Protein AF-A0A7S0U4L8-F1 (afdb_monomer)

Secondary structure (DSSP, 8-state):
-GGGT-SEEEE-SS--TTSEEEEE-STT-EEEEE------TTS-PEEEEEEPPSSSSPPEEEEEEPPS--HHHHHHHHHHHHHHHHHTHHHHHHHHHHHTTT-SEE-HHHHHHHHHHHHT----TTTSHHHH--GGGPPPTTT-EEHHHHHHH--------------------------

Sequence (179 aa):
LHKLGCKYMVRSHQCVETGAETLDCGQGMACYTVFSASNYQGGSNEAALLVFQPGDGPPQILRQRVSNPGPELAQRNRAALVNLVAANKKRLRRGFAAAAGGGAHIPLNVWGDVMRQELGMDLDFCKIRGELLTPVSFPSVEAGVDYNAFLDSHKVEVAVGKGKEQVVCGQGRGDSLQA

Structure (mmCIF, N/CA/C/O backbone):
data_AF-A0A7S0U4L8-F1
#
_entry.id   AF-A0A7S0U4L8-F1
#
loop_
_atom_site.group_PDB
_atom_site.id
_atom_site.type_symbol
_atom_site.label_atom_id
_atom_site.label_alt_id
_atom_site.label_comp_id
_atom_site.label_asym_id
_atom_site.label_entity_id
_atom_site.label_seq_id
_atom_site.pdbx_PDB_ins_code
_atom_site.Cartn_x
_atom_site.Cartn_y
_atom_site.Cartn_z
_atom_site.occupancy
_atom_site.B_iso_or_equiv
_atom_site.auth_seq_id
_atom_site.auth_comp_id
_atom_site.auth_asym_id
_atom_site.auth_atom_id
_atom_site.pdbx_PDB_model_num
ATOM 1 N N . LEU A 1 1 ? -21.120 -19.078 28.367 1.00 72.06 1 LEU A N 1
ATOM 2 C CA . LEU A 1 1 ? -21.354 -17.908 29.239 1.00 72.06 1 LEU A CA 1
ATOM 3 C C . LEU A 1 1 ? -22.012 -18.315 30.555 1.00 72.06 1 LEU A C 1
ATOM 5 O O . LEU A 1 1 ? -21.322 -18.282 31.561 1.00 72.06 1 LEU A O 1
ATOM 9 N N . HIS A 1 2 ? -23.229 -18.869 30.544 1.00 77.19 2 HIS A N 1
ATOM 10 C CA . HIS A 1 2 ? -23.915 -19.360 31.754 1.00 77.19 2 HIS A CA 1
ATOM 11 C C . HIS A 1 2 ? -23.081 -20.322 32.628 1.00 77.19 2 HIS A C 1
ATOM 13 O O . HIS A 1 2 ? -22.941 -20.113 33.826 1.00 77.19 2 HIS A O 1
ATOM 19 N N . LYS A 1 3 ? -22.441 -21.338 32.027 1.00 82.88 3 LYS A N 1
ATOM 20 C CA . LYS A 1 3 ? -21.556 -22.282 32.749 1.00 82.88 3 LYS A CA 1
ATOM 21 C C . LYS A 1 3 ? -20.336 -21.624 33.412 1.00 82.88 3 LYS A C 1
ATOM 23 O O . LYS A 1 3 ? -19.748 -22.219 34.301 1.00 82.88 3 LYS A O 1
ATOM 28 N N . LEU A 1 4 ? -19.940 -20.442 32.941 1.00 83.75 4 LEU A N 1
ATOM 29 C CA . LEU A 1 4 ? -18.793 -19.688 33.450 1.00 83.75 4 LEU A CA 1
ATOM 30 C C . LEU A 1 4 ? -19.217 -18.609 34.459 1.00 83.75 4 LEU A C 1
ATOM 32 O O . LEU A 1 4 ? -18.362 -17.897 34.966 1.00 83.75 4 LEU A O 1
ATOM 36 N N . GLY A 1 5 ? -20.522 -18.449 34.720 1.00 85.31 5 GLY A N 1
ATOM 37 C CA . GLY A 1 5 ? -21.040 -17.365 35.559 1.00 85.31 5 GLY A CA 1
ATOM 38 C C . GLY A 1 5 ? -20.834 -15.967 34.963 1.00 85.31 5 GLY A C 1
ATOM 39 O O . GLY A 1 5 ? -20.926 -14.979 35.681 1.00 85.31 5 GLY A O 1
ATOM 40 N N . CYS A 1 6 ? -20.543 -15.860 33.662 1.00 86.25 6 CYS A N 1
ATOM 41 C CA . CYS A 1 6 ? -20.270 -14.584 33.000 1.00 86.25 6 CYS A CA 1
ATOM 42 C C . CYS A 1 6 ? -21.475 -14.128 32.171 1.00 86.25 6 CYS A C 1
ATOM 44 O O . CYS A 1 6 ? -21.986 -14.893 31.350 1.00 86.25 6 CYS A O 1
ATOM 46 N N . LYS A 1 7 ? -21.863 -12.856 32.325 1.00 88.31 7 LYS A N 1
ATOM 47 C CA . LYS A 1 7 ? -22.919 -12.210 31.528 1.00 88.31 7 LYS A CA 1
ATOM 48 C C . LYS A 1 7 ? -22.427 -11.746 30.154 1.00 88.31 7 LYS A C 1
ATOM 50 O O . LYS A 1 7 ? -23.164 -11.813 29.175 1.00 88.31 7 LYS A O 1
ATOM 55 N N . TYR A 1 8 ? -21.165 -11.330 30.066 1.00 91.94 8 TYR A N 1
ATOM 56 C CA . TYR A 1 8 ? -20.586 -10.782 28.843 1.00 91.94 8 TYR A CA 1
ATOM 57 C C . TYR A 1 8 ? -19.323 -11.535 28.425 1.00 91.94 8 TYR A C 1
ATOM 59 O O . TYR A 1 8 ? -18.492 -11.878 29.263 1.00 91.94 8 TYR A O 1
ATOM 67 N N . MET A 1 9 ? -19.178 -11.783 27.123 1.00 91.31 9 MET A N 1
ATOM 68 C CA . MET A 1 9 ? -17.934 -12.242 26.499 1.00 91.31 9 MET A CA 1
ATOM 69 C C . MET A 1 9 ? -17.366 -11.105 25.659 1.00 91.31 9 MET A C 1
ATOM 71 O O . MET A 1 9 ? -18.118 -10.482 24.919 1.00 91.31 9 MET A O 1
ATOM 75 N N . VAL A 1 10 ? -16.061 -10.850 25.734 1.00 89.94 10 VAL A N 1
ATOM 76 C CA . VAL A 1 10 ? -15.394 -9.860 24.875 1.00 89.94 10 VAL A CA 1
ATOM 77 C C . VAL A 1 10 ? -14.335 -10.566 24.034 1.00 89.94 10 VAL A C 1
ATOM 79 O O . VAL A 1 10 ? -13.526 -11.322 24.571 1.00 89.94 10 VAL A O 1
ATOM 82 N N . ARG A 1 11 ? -14.340 -10.333 22.717 1.00 88.88 11 ARG A N 1
ATOM 83 C CA . ARG A 1 11 ? -13.356 -10.879 21.765 1.00 88.88 11 ARG A CA 1
ATOM 84 C C . ARG A 1 11 ? -12.754 -9.775 20.889 1.00 88.88 11 ARG A C 1
ATOM 86 O O . ARG A 1 11 ? -13.446 -8.815 20.570 1.00 88.88 11 ARG A O 1
ATOM 93 N N . SER A 1 12 ? -11.486 -9.940 20.491 1.00 72.31 12 SER A N 1
ATOM 94 C CA . SER A 1 12 ? -10.676 -8.893 19.823 1.00 72.31 12 SER A CA 1
ATOM 95 C C . SER A 1 12 ? -10.098 -9.283 18.442 1.00 72.31 12 SER A C 1
ATOM 97 O O . SER A 1 12 ? -9.421 -8.502 17.786 1.00 72.31 12 SER A O 1
ATOM 99 N N . HIS A 1 13 ? -10.351 -10.505 17.957 1.00 63.31 13 HIS A N 1
ATOM 100 C CA . HIS A 1 13 ? -9.672 -11.073 16.773 1.00 63.31 13 HIS A CA 1
ATOM 101 C C . HIS A 1 13 ? -10.531 -11.123 15.492 1.00 63.31 13 HIS A C 1
ATOM 103 O O . HIS A 1 13 ? -10.260 -11.922 14.598 1.00 63.31 13 HIS A O 1
ATOM 109 N N . GLN A 1 14 ? -11.580 -10.305 15.386 1.00 62.94 14 GLN A N 1
ATOM 110 C CA . GLN A 1 14 ? -12.413 -10.221 14.179 1.00 62.94 14 GLN A CA 1
ATOM 111 C C . GLN A 1 14 ? -12.498 -8.771 13.702 1.00 62.94 14 GLN A C 1
ATOM 113 O O . GLN A 1 14 ? -12.731 -7.879 14.515 1.00 62.94 14 GLN A O 1
ATOM 118 N N . CYS A 1 15 ? -12.300 -8.544 12.400 1.00 67.69 15 CYS A N 1
ATOM 119 C CA . CYS A 1 15 ? -12.430 -7.220 11.795 1.00 67.69 15 CYS A CA 1
ATOM 120 C C . CYS A 1 15 ? -13.890 -6.755 11.848 1.00 67.69 15 CYS A C 1
ATOM 122 O O . CYS A 1 15 ? -14.763 -7.417 11.290 1.00 67.69 15 CYS A O 1
ATOM 124 N N . VAL A 1 16 ? -14.135 -5.610 12.490 1.00 72.69 16 VAL A N 1
ATOM 125 C CA . VAL A 1 16 ? -15.444 -4.942 12.542 1.00 72.69 16 VAL A CA 1
ATOM 126 C C . VAL A 1 16 ? -15.251 -3.489 12.122 1.00 72.69 16 VAL A C 1
ATOM 128 O O . VAL A 1 16 ? -14.550 -2.742 12.801 1.00 72.69 16 VAL A O 1
ATOM 131 N N . GLU A 1 17 ? -15.869 -3.082 11.012 1.00 69.75 17 GLU A N 1
ATOM 132 C CA . GLU A 1 17 ? -15.697 -1.735 10.435 1.00 69.75 17 GLU A CA 1
ATOM 133 C C . GLU A 1 17 ? -16.135 -0.620 11.403 1.00 69.75 17 GLU A C 1
ATOM 135 O O . GLU A 1 17 ? -15.476 0.412 11.526 1.00 69.75 17 GLU A O 1
ATOM 140 N N . THR A 1 18 ? -17.208 -0.859 12.162 1.00 76.88 18 THR A N 1
ATOM 141 C CA . THR A 1 18 ? -17.793 0.083 13.137 1.00 76.88 18 THR A CA 1
ATOM 142 C C . THR A 1 18 ? -17.148 0.009 14.528 1.00 76.88 18 THR A C 1
ATOM 144 O O . THR A 1 18 ? -17.709 0.498 15.513 1.00 76.88 18 THR A O 1
ATOM 147 N N . GLY A 1 19 ? -15.999 -0.663 14.649 1.00 79.31 19 GLY A N 1
ATOM 148 C CA . GLY A 1 19 ? -15.219 -0.788 15.882 1.00 79.31 19 GLY A CA 1
ATOM 149 C C . GLY A 1 19 ? -15.789 -1.730 16.937 1.00 79.31 19 GLY A C 1
ATOM 150 O O . GLY A 1 19 ? -15.022 -2.319 17.696 1.00 79.31 19 GLY A O 1
ATOM 151 N N . ALA A 1 20 ? -17.108 -1.923 16.991 1.00 88.12 20 ALA A N 1
ATOM 152 C CA . ALA A 1 20 ? -17.722 -2.915 17.862 1.00 88.12 20 ALA A CA 1
ATOM 153 C C . ALA A 1 20 ? -19.035 -3.477 17.315 1.00 88.12 20 ALA A C 1
ATOM 155 O O . ALA A 1 20 ? -19.901 -2.741 16.836 1.00 88.12 20 ALA A O 1
ATOM 156 N N . GLU A 1 21 ? -19.206 -4.783 17.498 1.00 89.44 21 GLU A N 1
ATOM 157 C CA . GLU A 1 21 ? -20.420 -5.537 17.196 1.00 89.44 21 GLU A CA 1
ATOM 158 C C . GLU A 1 21 ? -20.915 -6.231 18.468 1.00 89.44 21 GLU A C 1
ATOM 160 O O . GLU A 1 21 ? -20.119 -6.672 19.300 1.00 89.44 21 GLU A O 1
ATOM 165 N N . THR A 1 22 ? -22.234 -6.329 18.622 1.00 92.06 22 THR A N 1
ATOM 166 C CA . THR A 1 22 ? -22.868 -7.042 19.736 1.00 92.06 22 THR A CA 1
ATOM 167 C C . THR A 1 22 ? -23.688 -8.205 19.202 1.00 92.06 22 THR A C 1
ATOM 169 O O . THR A 1 22 ? -24.542 -8.016 18.341 1.00 92.06 22 THR A O 1
ATOM 172 N N . LEU A 1 23 ? -23.454 -9.393 19.750 1.00 90.00 23 LEU A N 1
ATOM 173 C CA . LEU A 1 23 ? -24.244 -10.593 19.511 1.00 90.00 23 LEU A CA 1
ATOM 174 C C . LEU A 1 23 ? -25.045 -10.921 20.776 1.00 90.00 23 LEU A C 1
ATOM 176 O O . LEU A 1 23 ? -24.456 -11.163 21.834 1.00 90.00 23 LEU A O 1
ATOM 180 N N . ASP A 1 24 ? -26.371 -10.969 20.664 1.00 91.06 24 ASP A N 1
ATOM 181 C CA . ASP A 1 24 ? -27.241 -11.467 21.732 1.00 91.06 24 ASP A CA 1
ATOM 182 C C . ASP A 1 24 ? -27.096 -12.993 21.848 1.00 91.06 24 ASP A C 1
ATOM 184 O O . ASP A 1 24 ? -27.272 -13.730 20.877 1.00 91.06 24 ASP A O 1
ATOM 188 N N . CYS A 1 25 ? -26.725 -13.471 23.035 1.00 88.50 25 CYS A N 1
ATOM 189 C CA . CYS A 1 25 ? -26.576 -14.896 23.335 1.00 88.50 25 CYS A CA 1
ATOM 190 C C . CYS A 1 25 ? -27.781 -15.465 24.107 1.00 88.50 25 CYS A C 1
ATOM 192 O O . CYS A 1 25 ? -27.724 -16.612 24.559 1.00 88.50 25 CYS A O 1
ATOM 194 N N . GLY A 1 26 ? -28.852 -14.683 24.270 1.00 87.19 26 GLY A N 1
ATOM 195 C CA . GLY A 1 26 ? -30.039 -15.024 25.043 1.00 87.19 26 GLY A CA 1
ATOM 196 C C . GLY A 1 26 ? -29.818 -14.935 26.555 1.00 87.19 26 GLY A C 1
ATOM 197 O O . GLY A 1 26 ? -28.696 -14.825 27.046 1.00 87.19 26 GLY A O 1
ATOM 198 N N . GLN A 1 27 ? -30.915 -14.989 27.321 1.00 86.75 27 GLN A N 1
ATOM 199 C CA . GLN A 1 27 ? -30.900 -14.978 28.797 1.00 86.75 27 GLN A CA 1
ATOM 200 C C . GLN A 1 27 ? -30.127 -13.786 29.401 1.00 86.75 27 GLN A C 1
ATOM 202 O O . GLN A 1 27 ? -29.481 -13.904 30.440 1.00 86.75 27 GLN A O 1
ATOM 207 N N . GLY A 1 28 ? -30.164 -12.631 28.729 1.00 85.06 28 GLY A N 1
ATOM 208 C CA . GLY A 1 28 ? -29.445 -11.430 29.160 1.00 85.06 28 GLY A CA 1
ATOM 209 C C . GLY A 1 28 ? -27.922 -11.518 29.017 1.00 85.06 28 GLY A C 1
ATOM 210 O O . GLY A 1 28 ? -27.225 -10.687 29.598 1.00 85.06 28 GLY A O 1
ATOM 211 N N . MET A 1 29 ? -27.404 -12.505 28.279 1.00 90.81 29 MET A N 1
ATOM 212 C CA . MET A 1 29 ? -25.985 -12.645 27.969 1.00 90.81 29 MET A CA 1
ATOM 213 C C . MET A 1 29 ? -25.662 -12.034 26.605 1.00 90.81 29 MET A C 1
ATOM 215 O O . MET A 1 29 ? -26.436 -12.177 25.662 1.00 90.81 29 MET A O 1
ATOM 219 N N . ALA A 1 30 ? -24.486 -11.425 26.465 1.00 92.00 30 ALA A N 1
ATOM 220 C CA . ALA A 1 30 ? -24.043 -10.879 25.181 1.00 92.00 30 ALA A CA 1
ATOM 221 C C . ALA A 1 30 ? -22.563 -11.154 24.902 1.00 92.00 30 ALA A C 1
ATOM 223 O O . ALA A 1 30 ? -21.734 -11.222 25.812 1.00 92.00 30 ALA A O 1
ATOM 224 N N . CYS A 1 31 ? -22.224 -11.285 23.625 1.00 91.56 31 CYS A N 1
ATOM 225 C CA . CYS A 1 31 ? -20.850 -11.311 23.147 1.00 91.56 31 CYS A CA 1
ATOM 226 C C . CYS A 1 31 ? -20.546 -10.006 22.409 1.00 91.56 31 CYS A C 1
ATOM 228 O O . CYS A 1 31 ? -21.178 -9.699 21.403 1.00 91.56 31 CYS A O 1
ATOM 230 N N . TYR A 1 32 ? -19.546 -9.269 22.881 1.00 91.00 32 TYR A N 1
ATOM 231 C CA . TYR A 1 32 ? -19.019 -8.086 22.221 1.00 91.00 32 TYR A CA 1
ATOM 232 C C . TYR A 1 32 ? -17.774 -8.448 21.417 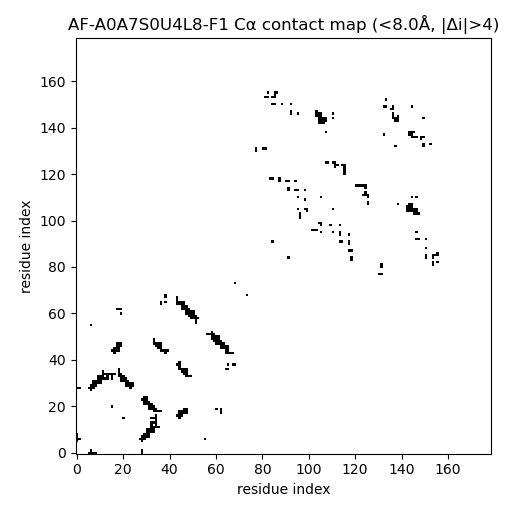1.00 91.00 32 TYR A C 1
ATOM 234 O O . TYR A 1 32 ? -16.796 -8.980 21.949 1.00 91.00 32 TYR A O 1
ATOM 242 N N . THR A 1 33 ? -17.796 -8.125 20.133 1.00 89.56 33 THR A N 1
ATOM 243 C CA . THR A 1 33 ? -16.590 -8.058 19.310 1.00 89.56 33 THR A CA 1
ATOM 244 C C . THR A 1 33 ? -16.096 -6.623 19.364 1.00 89.56 33 THR A C 1
ATOM 246 O O . THR A 1 33 ? -16.855 -5.723 19.019 1.00 89.56 33 THR A O 1
ATOM 249 N N . VAL A 1 34 ? -14.858 -6.399 19.795 1.00 86.62 34 VAL A N 1
ATOM 250 C CA . VAL A 1 34 ? -14.225 -5.074 19.798 1.00 86.62 34 VAL A CA 1
ATOM 251 C C . VAL A 1 34 ? -13.032 -5.130 18.868 1.00 86.62 34 VAL A C 1
ATOM 253 O O . VAL A 1 34 ? -12.210 -6.034 18.979 1.00 86.62 34 VAL A O 1
ATOM 256 N N . PHE A 1 35 ? -12.930 -4.173 17.960 1.00 80.06 35 PHE A N 1
ATOM 257 C CA . PHE A 1 35 ? -11.828 -4.076 17.023 1.00 80.06 35 PHE A CA 1
ATOM 258 C C . PHE A 1 35 ? -11.059 -2.781 17.266 1.00 80.06 35 PHE A C 1
ATOM 260 O O . PHE A 1 35 ? -11.642 -1.705 17.424 1.00 80.06 35 PHE A O 1
ATOM 267 N N . SER A 1 36 ? -9.730 -2.877 17.308 1.00 67.56 36 SER A N 1
ATOM 268 C CA . SER A 1 36 ? -8.902 -1.680 17.234 1.00 67.56 36 SER A CA 1
ATOM 269 C C . SER A 1 36 ? -8.948 -1.178 15.796 1.00 67.56 36 SER A C 1
ATOM 271 O O . SER A 1 36 ? -8.750 -1.957 14.863 1.00 67.56 36 SER A O 1
ATOM 273 N N . ALA A 1 37 ? -9.201 0.117 15.592 1.00 64.12 37 ALA A N 1
ATOM 274 C CA . ALA A 1 37 ? -9.080 0.720 14.270 1.00 64.12 37 ALA A CA 1
ATOM 275 C C . ALA A 1 37 ? -7.617 0.721 13.832 1.00 64.12 37 ALA A C 1
ATOM 277 O O . ALA A 1 37 ? -6.871 1.686 13.967 1.00 64.12 37 ALA A O 1
ATOM 278 N N . SER A 1 38 ? -7.209 -0.413 13.297 1.00 57.00 38 SER A N 1
ATOM 279 C CA . SER A 1 38 ? -6.025 -0.537 12.486 1.00 57.00 38 SER A CA 1
ATOM 280 C C . SER A 1 38 ? -6.412 0.016 11.121 1.00 57.00 38 SER A C 1
ATOM 282 O O . SER A 1 38 ? -7.388 -0.421 10.512 1.00 57.00 38 SER A O 1
ATOM 284 N N . ASN A 1 39 ? -5.715 1.058 10.687 1.00 55.06 39 ASN A N 1
ATOM 285 C CA . ASN A 1 39 ? -5.963 1.763 9.436 1.00 55.06 39 ASN A CA 1
ATOM 286 C C . ASN A 1 39 ? -5.565 0.886 8.228 1.00 55.06 39 ASN A C 1
ATOM 288 O O . ASN A 1 39 ? -4.528 1.093 7.595 1.00 55.06 39 ASN A O 1
ATOM 292 N N . TYR A 1 40 ? -6.360 -0.152 7.966 1.00 55.25 40 TYR A N 1
ATOM 293 C CA . TYR A 1 40 ? -6.271 -0.989 6.777 1.00 55.25 40 TYR A CA 1
ATOM 294 C C . TYR A 1 40 ? -6.805 -0.212 5.566 1.00 55.25 40 TYR A C 1
ATOM 296 O O . TYR A 1 40 ? -7.684 0.635 5.693 1.00 55.25 40 TYR A O 1
ATOM 304 N N . GLN A 1 41 ? -6.203 -0.457 4.403 1.00 48.66 41 GLN A N 1
ATOM 305 C CA . GLN A 1 41 ? -6.278 0.400 3.216 1.00 48.66 41 GLN A CA 1
ATOM 306 C C . GLN A 1 41 ? -7.702 0.867 2.855 1.00 48.66 41 GLN A C 1
ATOM 308 O O . GLN A 1 41 ? -8.581 0.057 2.582 1.00 48.66 41 GLN A O 1
ATOM 313 N N . GLY A 1 42 ? -7.888 2.190 2.771 1.00 51.41 42 GLY A N 1
ATOM 314 C CA . GLY A 1 42 ? -8.987 2.834 2.039 1.00 51.41 42 GLY A CA 1
ATOM 315 C C . GLY A 1 42 ? -10.375 2.831 2.692 1.00 51.41 42 GLY A C 1
ATOM 316 O O . GLY A 1 42 ? -11.274 3.461 2.141 1.00 51.41 42 GLY A O 1
ATOM 317 N N . GLY A 1 43 ? -10.560 2.171 3.840 1.00 54.88 43 GLY A N 1
ATOM 318 C CA . GLY A 1 43 ? -11.814 2.178 4.605 1.00 54.88 43 GLY A CA 1
ATOM 319 C C . GLY A 1 43 ? -11.786 3.156 5.781 1.00 54.88 43 GLY A C 1
ATOM 320 O O . GLY A 1 43 ? -10.721 3.477 6.306 1.00 54.88 43 GLY A O 1
ATOM 321 N N . SER A 1 44 ? -12.955 3.627 6.231 1.00 59.84 44 SER A N 1
ATOM 322 C CA . SER A 1 44 ? -13.040 4.303 7.530 1.00 59.84 44 SER A CA 1
ATOM 323 C C . SER A 1 44 ? -13.275 3.271 8.624 1.00 59.84 44 SER A C 1
ATOM 325 O O . SER A 1 44 ? -14.381 2.753 8.730 1.00 59.84 44 SER A O 1
ATOM 327 N N . ASN A 1 45 ? -12.252 3.004 9.432 1.00 67.56 45 ASN A N 1
ATOM 328 C CA . ASN A 1 45 ? -12.368 2.132 10.596 1.00 67.56 45 ASN A CA 1
ATOM 329 C C . ASN A 1 45 ? -12.607 2.971 11.856 1.00 67.56 45 ASN A C 1
ATOM 331 O O . ASN A 1 45 ? -11.933 3.981 12.092 1.00 67.56 45 ASN A O 1
ATOM 335 N N . GLU A 1 46 ? -13.559 2.547 12.681 1.00 76.88 46 GLU A N 1
ATOM 336 C CA . GLU A 1 46 ? -13.787 3.130 14.002 1.00 76.88 46 GLU A CA 1
ATOM 337 C C . GLU A 1 46 ? -13.091 2.281 15.067 1.00 76.88 46 GLU A C 1
ATOM 339 O O . GLU A 1 46 ? -13.143 1.056 15.041 1.00 76.88 46 GLU A O 1
ATOM 344 N N . ALA A 1 47 ? -12.379 2.918 15.993 1.00 78.94 47 ALA A N 1
ATOM 345 C CA . ALA A 1 47 ? -11.981 2.276 17.234 1.00 78.94 47 ALA A CA 1
ATOM 346 C C . ALA A 1 47 ? -13.201 2.249 18.153 1.00 78.94 47 ALA A C 1
ATOM 348 O O . ALA A 1 47 ? -13.999 3.188 18.139 1.00 78.94 47 ALA A O 1
ATOM 349 N N . ALA A 1 48 ? -13.326 1.223 18.989 1.00 86.75 48 ALA A N 1
ATOM 350 C CA . ALA A 1 48 ? -14.341 1.215 20.031 1.00 86.75 48 ALA A CA 1
ATOM 351 C C . ALA A 1 48 ? -13.765 0.900 21.411 1.00 86.75 48 ALA A C 1
ATOM 353 O O . ALA A 1 48 ? -12.815 0.130 21.551 1.00 86.75 48 ALA A O 1
ATOM 354 N N . LEU A 1 49 ? -14.384 1.485 22.434 1.00 88.00 49 LEU A N 1
ATOM 355 C CA . LEU A 1 49 ? -14.162 1.173 23.839 1.00 88.00 49 LEU A CA 1
ATOM 356 C C . LEU A 1 49 ? -15.471 0.677 24.454 1.00 88.00 49 LEU A C 1
ATOM 358 O O . LEU A 1 49 ? -16.528 1.269 24.232 1.00 88.00 49 LEU A O 1
ATOM 362 N N . LEU A 1 50 ? -15.385 -0.385 25.256 1.00 91.88 50 LEU A N 1
ATOM 363 C CA . LEU A 1 50 ? -16.476 -0.830 26.119 1.00 91.88 50 LEU A CA 1
ATOM 364 C C . LEU A 1 50 ? -16.255 -0.268 27.521 1.00 91.88 50 LEU A C 1
ATOM 366 O O . LEU A 1 50 ? -15.263 -0.596 28.170 1.00 91.88 50 LEU A O 1
ATOM 370 N N . VAL A 1 51 ? -17.182 0.559 27.992 1.00 92.12 51 VAL A N 1
ATOM 371 C CA . VAL A 1 51 ? -17.148 1.130 29.340 1.00 92.12 51 VAL A CA 1
ATOM 372 C C . VAL A 1 51 ? -18.167 0.400 30.204 1.00 92.12 51 VAL A C 1
ATOM 374 O O . VAL A 1 51 ? -19.376 0.574 30.040 1.00 92.12 51 VAL A O 1
ATOM 377 N N . 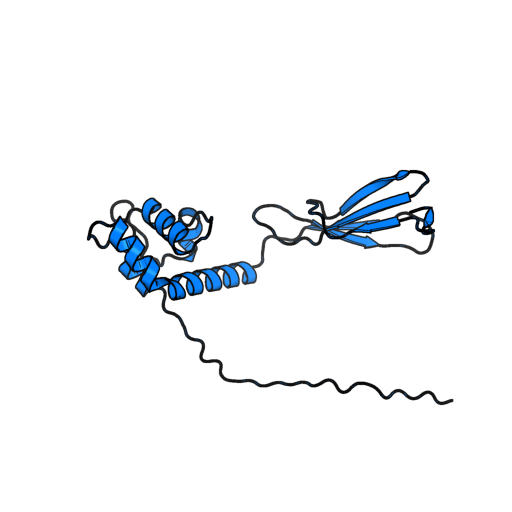PHE A 1 52 ? -17.676 -0.429 31.123 1.00 91.12 52 PHE A N 1
ATOM 378 C CA . PHE A 1 52 ? -18.505 -1.099 32.121 1.00 91.12 52 PHE A CA 1
ATOM 379 C C . PHE A 1 52 ? -18.701 -0.175 33.318 1.00 91.12 52 PHE A C 1
ATOM 381 O O . PHE A 1 52 ? -17.733 0.265 33.937 1.00 91.12 52 PHE A O 1
ATOM 388 N N . GLN A 1 53 ? -19.959 0.116 33.634 1.00 88.56 53 GLN A N 1
ATOM 389 C CA . GLN A 1 53 ? -20.322 0.780 34.880 1.00 88.56 53 GLN A CA 1
ATOM 390 C C . GLN A 1 53 ? -20.511 -0.268 35.984 1.00 88.56 53 GLN A C 1
ATOM 392 O O . GLN A 1 53 ? -20.817 -1.422 35.671 1.00 88.56 53 GLN A O 1
ATOM 397 N N . PRO A 1 54 ? -20.359 0.102 37.266 1.00 83.31 54 PRO A N 1
ATOM 398 C CA . PRO A 1 54 ? -20.698 -0.784 38.373 1.00 83.31 54 PRO A CA 1
ATOM 399 C C . PRO A 1 54 ? -22.134 -1.321 38.250 1.00 83.31 54 PRO A C 1
ATOM 401 O O . PRO A 1 54 ? -23.075 -0.554 38.042 1.00 83.31 54 PRO A O 1
ATOM 404 N N . GLY A 1 55 ? -22.295 -2.639 38.392 1.00 81.38 55 GLY A N 1
ATOM 405 C CA . GLY A 1 55 ? -23.568 -3.352 38.248 1.00 81.38 55 GLY A CA 1
ATOM 406 C C . GLY A 1 55 ? -23.607 -4.287 37.036 1.00 81.38 55 GLY A C 1
ATOM 407 O O . GLY A 1 55 ? -22.611 -4.485 36.346 1.00 81.38 55 GLY A O 1
ATOM 408 N N . ASP A 1 56 ? -24.784 -4.862 36.771 1.00 78.62 56 ASP A N 1
ATOM 409 C CA . ASP A 1 56 ? -24.966 -5.884 35.728 1.00 78.62 56 ASP A CA 1
ATOM 410 C C . ASP A 1 56 ? -25.456 -5.312 34.386 1.00 78.62 56 ASP A C 1
ATOM 412 O O . ASP A 1 56 ? -25.877 -6.060 33.500 1.00 78.62 56 ASP A O 1
ATOM 416 N N . GLY A 1 57 ? -25.456 -3.990 34.214 1.00 85.62 57 GLY A N 1
ATOM 417 C CA . GLY A 1 57 ? -25.913 -3.333 32.986 1.00 85.62 57 GLY A CA 1
ATOM 418 C C . GLY A 1 57 ? -25.029 -3.644 31.767 1.00 85.62 57 GLY A C 1
ATOM 419 O O . GLY A 1 57 ? -23.894 -4.100 31.927 1.00 85.62 57 GLY A O 1
ATOM 420 N N . PRO A 1 58 ? -25.534 -3.456 30.534 1.00 89.31 58 PRO A N 1
ATOM 421 C CA . PRO A 1 58 ? -24.696 -3.554 29.343 1.00 89.31 58 PRO A CA 1
ATOM 422 C C . PRO A 1 58 ? -23.631 -2.439 29.346 1.00 89.31 58 PRO A C 1
ATOM 424 O O . PRO A 1 58 ? -23.919 -1.331 29.807 1.00 89.31 58 PRO A O 1
ATOM 427 N N . PRO A 1 59 ? -22.408 -2.693 28.841 1.00 92.44 59 PRO A N 1
ATOM 428 C CA . PRO A 1 59 ? -21.398 -1.656 28.688 1.00 92.44 59 PRO A CA 1
ATOM 429 C C . PRO A 1 59 ? -21.858 -0.565 27.718 1.00 92.44 59 PRO A C 1
ATOM 431 O O . PRO A 1 59 ? -22.536 -0.828 26.723 1.00 92.44 59 PRO A O 1
ATOM 434 N N . GLN A 1 60 ? -21.410 0.662 27.962 1.00 92.69 60 GLN A N 1
ATOM 435 C CA . GLN A 1 60 ? -21.498 1.728 26.972 1.00 92.69 60 GLN A CA 1
ATOM 436 C C . GLN A 1 60 ? -20.445 1.494 25.883 1.00 92.69 60 GLN A C 1
ATOM 438 O O . GLN A 1 60 ? -19.281 1.237 26.188 1.00 92.69 60 GLN A O 1
ATOM 443 N N . ILE A 1 61 ? -20.844 1.621 24.618 1.00 91.50 61 ILE A N 1
ATOM 444 C CA . ILE A 1 61 ? -19.932 1.538 23.473 1.00 91.50 61 ILE A CA 1
ATOM 445 C C . ILE A 1 61 ? -19.570 2.959 23.044 1.00 91.50 61 ILE A C 1
ATOM 447 O O . ILE A 1 61 ? -20.417 3.692 22.533 1.00 91.50 61 ILE A O 1
ATOM 451 N N . LEU A 1 62 ? -18.312 3.347 23.242 1.00 88.81 62 LEU A N 1
ATOM 452 C CA . LEU A 1 62 ? -17.764 4.601 22.726 1.00 88.81 62 LEU A CA 1
ATOM 453 C C . LEU A 1 62 ? -17.034 4.314 21.421 1.00 88.81 62 LEU A C 1
ATOM 455 O O . LEU A 1 62 ? -16.150 3.463 21.406 1.00 88.81 62 LEU A O 1
ATOM 459 N N . ARG A 1 63 ? -17.388 5.017 20.343 1.00 86.75 63 ARG A N 1
ATOM 460 C CA . ARG A 1 63 ? -16.747 4.866 19.031 1.00 86.75 63 ARG A CA 1
ATOM 461 C C . ARG A 1 63 ? -15.932 6.104 18.695 1.00 86.75 63 ARG A C 1
ATOM 463 O O . ARG A 1 63 ? -16.399 7.226 18.878 1.00 86.75 63 ARG A O 1
ATOM 470 N N . GLN A 1 64 ? -14.725 5.892 18.193 1.00 78.50 64 GLN A N 1
ATOM 471 C CA . GLN A 1 64 ? -13.843 6.944 17.719 1.00 78.50 64 GLN A CA 1
ATOM 472 C C . GLN A 1 64 ? -13.427 6.638 16.289 1.00 78.50 64 GLN A C 1
ATOM 474 O O . GLN A 1 64 ? -12.710 5.675 16.025 1.00 78.50 64 GLN A O 1
ATOM 479 N N . ARG A 1 65 ? -13.831 7.500 15.359 1.00 73.38 65 ARG A N 1
ATOM 480 C CA . ARG A 1 65 ? -13.347 7.427 13.986 1.00 73.38 65 ARG A CA 1
ATOM 481 C C . ARG A 1 65 ? -11.856 7.737 13.967 1.00 73.38 65 ARG A C 1
ATOM 483 O O . ARG A 1 65 ? -11.448 8.809 14.414 1.00 73.38 65 ARG A O 1
ATOM 490 N N . VAL A 1 66 ? -11.047 6.812 13.460 1.00 66.06 66 VAL A N 1
ATOM 491 C CA . VAL A 1 66 ? -9.629 7.093 13.241 1.00 66.06 66 VAL A CA 1
ATOM 492 C C . VAL A 1 66 ? -9.511 7.867 11.936 1.00 66.06 66 VAL A C 1
ATOM 494 O O . VAL A 1 66 ? -9.984 7.430 10.887 1.00 66.06 66 VAL A O 1
ATOM 497 N N . SER A 1 67 ? -8.950 9.072 12.027 1.00 60.28 67 SER A N 1
ATOM 498 C CA . SER A 1 67 ? -8.649 9.925 10.880 1.00 60.28 67 SER A CA 1
ATOM 499 C C . SER A 1 67 ? -7.714 9.203 9.909 1.00 60.28 67 SER A C 1
ATOM 501 O O . SER A 1 67 ? -6.964 8.314 10.313 1.00 60.28 67 SER A O 1
ATOM 503 N N . ASN A 1 68 ? -7.710 9.638 8.646 1.00 59.41 68 ASN A N 1
ATOM 504 C CA . ASN A 1 68 ? -6.731 9.205 7.649 1.00 59.41 68 ASN A CA 1
ATOM 505 C C . ASN A 1 68 ? -5.310 9.142 8.239 1.00 59.41 68 ASN A C 1
ATOM 507 O O . ASN A 1 68 ? -4.971 9.976 9.087 1.00 59.41 68 ASN A O 1
ATOM 511 N N . PRO A 1 69 ? -4.476 8.188 7.785 1.00 59.91 69 PRO A N 1
ATOM 512 C CA . PRO A 1 69 ? -3.128 8.029 8.302 1.00 59.91 69 PRO A CA 1
ATOM 513 C C . PRO A 1 69 ? -2.399 9.363 8.298 1.00 59.91 69 PRO A C 1
ATOM 515 O O . PRO A 1 69 ? -2.336 10.041 7.272 1.00 59.91 69 PRO A O 1
ATOM 518 N N . GLY A 1 70 ? -1.864 9.734 9.460 1.00 62.34 70 GLY A N 1
ATOM 519 C CA . GLY A 1 70 ? -1.071 10.945 9.587 1.00 62.34 70 GLY A CA 1
ATOM 520 C C . GLY A 1 70 ? 0.141 10.928 8.642 1.00 62.34 70 GLY A C 1
ATOM 521 O O . GLY A 1 70 ? 0.565 9.857 8.185 1.00 62.34 70 GLY A O 1
ATOM 522 N N . PRO A 1 71 ? 0.741 12.101 8.377 1.00 68.88 71 PRO A N 1
ATOM 523 C CA . PRO A 1 71 ? 1.883 12.249 7.469 1.00 68.88 71 PRO A CA 1
ATOM 524 C C . PRO A 1 71 ? 3.061 11.318 7.810 1.00 68.88 71 PRO A C 1
ATOM 526 O O . PRO A 1 71 ? 3.783 10.882 6.916 1.00 68.88 71 PRO A O 1
ATOM 529 N N . GLU A 1 72 ? 3.212 10.936 9.080 1.00 72.31 72 GLU A N 1
ATOM 530 C CA . GLU A 1 72 ? 4.244 10.003 9.544 1.00 72.31 72 GLU A CA 1
ATOM 531 C C . GLU A 1 72 ? 4.117 8.597 8.940 1.00 72.31 72 GLU A C 1
ATOM 533 O O . GLU A 1 72 ? 5.124 8.001 8.553 1.00 72.31 72 GLU A O 1
ATOM 538 N N . LEU A 1 73 ? 2.901 8.044 8.828 1.00 71.81 73 LEU A N 1
ATOM 539 C CA . LEU A 1 73 ? 2.724 6.706 8.253 1.00 71.81 73 LEU A CA 1
ATOM 540 C C . LEU A 1 73 ? 3.013 6.727 6.751 1.00 71.81 73 LEU A C 1
ATOM 542 O O . LEU A 1 73 ? 3.688 5.831 6.246 1.00 71.81 73 LEU A O 1
ATOM 546 N N . ALA A 1 74 ? 2.555 7.768 6.051 1.00 74.94 74 ALA A N 1
ATOM 547 C CA . ALA A 1 74 ? 2.866 7.968 4.639 1.00 74.94 74 ALA A CA 1
ATOM 548 C C . ALA A 1 74 ? 4.385 8.066 4.419 1.00 74.94 74 ALA A C 1
ATOM 550 O O . ALA A 1 74 ? 4.933 7.372 3.563 1.00 74.94 74 ALA A O 1
ATOM 551 N N . GLN A 1 75 ? 5.085 8.834 5.259 1.00 78.62 75 GLN A N 1
ATOM 552 C CA . GLN A 1 75 ? 6.540 8.964 5.205 1.00 78.62 75 GLN A CA 1
ATOM 553 C C . GLN A 1 75 ? 7.260 7.633 5.472 1.00 78.62 75 GLN A C 1
ATOM 555 O O . GLN A 1 75 ? 8.190 7.286 4.741 1.00 78.62 75 GLN A O 1
ATOM 560 N N . ARG A 1 76 ? 6.828 6.859 6.477 1.00 80.19 76 ARG A N 1
ATOM 561 C CA . ARG A 1 76 ? 7.402 5.535 6.782 1.00 80.19 76 ARG A CA 1
ATOM 562 C C . ARG A 1 76 ? 7.174 4.539 5.650 1.00 80.19 76 ARG A C 1
ATOM 564 O O . ARG A 1 76 ? 8.108 3.830 5.280 1.00 80.19 76 ARG A O 1
ATOM 571 N N . ASN A 1 77 ? 5.972 4.513 5.078 1.00 83.38 77 ASN A N 1
ATOM 572 C CA . ASN A 1 77 ? 5.648 3.658 3.938 1.00 83.38 77 ASN A CA 1
ATOM 573 C C . ASN A 1 77 ? 6.503 4.022 2.721 1.00 83.38 77 ASN A C 1
ATOM 575 O O . ASN A 1 77 ? 7.084 3.139 2.093 1.00 83.38 77 ASN A O 1
ATOM 579 N N . ARG A 1 78 ? 6.653 5.320 2.432 1.00 84.44 78 ARG A N 1
ATOM 580 C CA . ARG A 1 78 ? 7.523 5.805 1.357 1.00 84.44 78 ARG A CA 1
ATOM 581 C C . ARG A 1 78 ? 8.977 5.387 1.576 1.00 84.44 78 ARG A C 1
ATOM 583 O O . ARG A 1 78 ? 9.588 4.826 0.671 1.00 84.44 78 ARG A O 1
ATOM 590 N N . ALA A 1 79 ? 9.519 5.597 2.776 1.00 85.88 79 ALA A N 1
ATOM 591 C CA . ALA A 1 79 ? 10.884 5.192 3.113 1.00 85.88 79 ALA A CA 1
ATOM 592 C C . ALA A 1 79 ? 11.087 3.673 2.968 1.00 85.88 79 ALA A C 1
ATOM 594 O O . ALA A 1 79 ? 12.094 3.231 2.417 1.00 85.88 79 ALA A O 1
ATOM 595 N N . ALA A 1 80 ? 10.114 2.867 3.406 1.00 87.12 80 ALA A N 1
ATOM 596 C CA . ALA A 1 80 ? 10.154 1.416 3.255 1.00 87.12 80 ALA A CA 1
ATOM 597 C C . ALA A 1 80 ? 10.174 0.987 1.779 1.00 87.12 80 ALA A 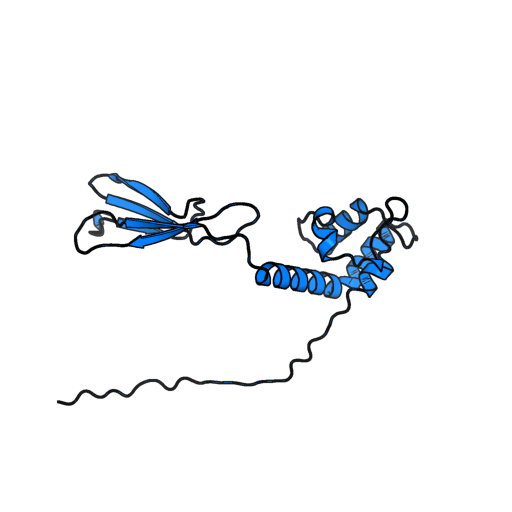C 1
ATOM 599 O O . ALA A 1 80 ? 10.986 0.141 1.404 1.00 87.12 80 ALA A O 1
ATOM 600 N N . LEU A 1 81 ? 9.338 1.597 0.932 1.00 88.12 81 LEU A N 1
ATOM 601 C CA . LEU A 1 81 ? 9.314 1.314 -0.505 1.00 88.12 81 LEU A CA 1
ATOM 602 C C . LEU A 1 81 ? 10.628 1.711 -1.192 1.00 88.12 81 LEU A C 1
ATOM 604 O O . LEU A 1 81 ? 11.163 0.931 -1.976 1.00 88.12 81 LEU A O 1
ATOM 608 N N . VAL A 1 82 ? 11.189 2.879 -0.863 1.00 88.12 82 VAL A N 1
ATOM 609 C CA . VAL A 1 82 ? 12.491 3.323 -1.393 1.00 88.12 82 VAL A CA 1
ATOM 610 C C . VAL A 1 82 ? 13.601 2.344 -1.006 1.00 88.12 82 VAL A C 1
ATOM 612 O O . VAL A 1 82 ? 14.377 1.921 -1.865 1.00 88.12 82 VAL A O 1
ATOM 615 N N . ASN A 1 83 ? 13.644 1.922 0.260 1.00 88.38 83 ASN A N 1
ATOM 616 C CA . ASN A 1 83 ? 14.613 0.936 0.737 1.00 88.38 83 ASN A CA 1
ATOM 617 C C . ASN A 1 83 ? 14.457 -0.410 0.024 1.00 88.38 83 ASN A C 1
ATOM 619 O O . ASN A 1 83 ? 15.453 -1.033 -0.343 1.00 88.38 83 ASN A O 1
ATOM 623 N N . LEU A 1 84 ? 13.219 -0.845 -0.215 1.00 90.81 84 LEU A N 1
ATOM 624 C CA . LEU A 1 84 ? 12.934 -2.089 -0.920 1.00 90.81 84 LEU A CA 1
ATOM 625 C C . LEU A 1 84 ? 13.414 -2.044 -2.379 1.00 90.81 84 LEU A C 1
ATOM 627 O O . LEU A 1 84 ? 14.039 -3.002 -2.846 1.00 90.81 84 LEU A O 1
ATOM 631 N N . VAL A 1 85 ? 13.177 -0.930 -3.081 1.00 91.75 85 VAL A N 1
ATOM 632 C CA . VAL A 1 85 ? 13.686 -0.695 -4.443 1.00 91.75 85 VAL A CA 1
ATOM 633 C C . VAL A 1 85 ? 15.210 -0.730 -4.454 1.00 91.75 85 VAL A C 1
ATOM 635 O O . VAL A 1 85 ? 15.812 -1.446 -5.257 1.00 91.75 85 VAL A O 1
ATOM 638 N N . ALA A 1 86 ? 15.845 -0.010 -3.531 1.00 90.44 86 ALA A N 1
ATOM 639 C CA . ALA A 1 86 ? 17.295 0.074 -3.458 1.00 90.44 86 ALA A CA 1
ATOM 640 C C . ALA A 1 86 ? 17.937 -1.294 -3.142 1.00 90.44 86 ALA A C 1
ATOM 642 O O . ALA A 1 86 ? 18.913 -1.684 -3.788 1.00 90.44 86 ALA A O 1
ATOM 643 N N . ALA A 1 87 ? 17.342 -2.075 -2.233 1.00 91.62 87 ALA A N 1
ATOM 644 C CA . ALA A 1 87 ? 17.782 -3.431 -1.900 1.00 91.62 87 ALA A CA 1
ATOM 645 C C . ALA A 1 87 ? 17.657 -4.413 -3.082 1.00 91.62 87 ALA A C 1
ATOM 647 O O . ALA A 1 87 ? 18.489 -5.306 -3.243 1.00 91.62 87 ALA A O 1
ATOM 648 N N . ASN A 1 88 ? 16.655 -4.232 -3.948 1.00 94.25 88 ASN A N 1
ATOM 649 C CA . ASN A 1 88 ? 16.398 -5.107 -5.097 1.00 94.25 88 ASN A CA 1
ATOM 650 C C . ASN A 1 88 ? 16.927 -4.551 -6.430 1.00 94.25 88 ASN A C 1
ATOM 652 O O . ASN A 1 88 ? 16.655 -5.122 -7.488 1.00 94.25 88 ASN A O 1
ATOM 656 N N . LYS A 1 89 ? 17.741 -3.489 -6.406 1.00 92.88 89 LYS A N 1
ATOM 657 C CA . LYS A 1 89 ? 18.202 -2.753 -7.595 1.00 92.88 89 LYS A CA 1
ATOM 658 C C . LYS A 1 89 ? 18.792 -3.639 -8.698 1.00 92.88 89 LYS A C 1
ATOM 660 O O . LYS A 1 89 ? 18.518 -3.421 -9.874 1.00 92.88 89 LYS A O 1
ATOM 665 N N . LYS A 1 90 ? 19.574 -4.668 -8.345 1.00 93.00 90 LYS A N 1
ATOM 666 C CA . LYS A 1 90 ? 20.154 -5.610 -9.326 1.00 93.00 90 LYS A CA 1
ATOM 667 C C . LYS A 1 90 ? 19.088 -6.454 -10.030 1.00 93.00 90 LYS A C 1
ATOM 669 O O . LYS A 1 90 ? 19.173 -6.653 -11.239 1.00 93.00 90 LYS A O 1
ATOM 674 N N . ARG A 1 91 ? 18.102 -6.947 -9.275 1.00 95.12 91 ARG A N 1
ATOM 675 C CA . ARG A 1 91 ? 16.991 -7.746 -9.805 1.00 95.12 91 ARG A CA 1
ATOM 676 C C . ARG A 1 91 ? 16.096 -6.900 -10.698 1.00 95.12 91 ARG A C 1
ATOM 678 O O . ARG A 1 91 ? 15.873 -7.274 -11.842 1.00 95.12 91 ARG A O 1
ATOM 685 N N . LEU A 1 92 ? 15.715 -5.720 -10.211 1.00 95.44 92 LEU A N 1
ATOM 686 C CA . LEU A 1 92 ? 14.937 -4.743 -10.967 1.00 95.44 92 LEU A CA 1
ATOM 687 C C . LEU A 1 92 ? 15.630 -4.352 -12.271 1.00 95.44 92 LEU A C 1
ATOM 689 O O . LEU A 1 92 ? 15.010 -4.396 -13.324 1.00 95.44 92 LEU A O 1
ATOM 693 N N . ARG A 1 93 ? 16.936 -4.056 -12.239 1.00 94.88 93 ARG A N 1
ATOM 694 C CA . ARG A 1 93 ? 17.696 -3.719 -13.452 1.00 94.88 93 ARG A CA 1
ATOM 695 C C . ARG A 1 93 ? 17.645 -4.831 -14.497 1.00 94.88 93 ARG A C 1
ATOM 697 O O . ARG A 1 93 ? 17.477 -4.541 -15.675 1.00 94.88 93 ARG A O 1
ATOM 704 N N . ARG A 1 94 ? 17.786 -6.091 -14.077 1.00 94.88 94 ARG A N 1
ATOM 705 C CA . ARG A 1 94 ? 17.686 -7.244 -14.980 1.00 94.88 94 ARG A CA 1
ATOM 706 C C . ARG A 1 94 ? 16.270 -7.394 -15.542 1.00 94.88 94 ARG A C 1
ATOM 708 O O . ARG A 1 94 ? 16.138 -7.602 -16.742 1.00 94.88 94 ARG A O 1
ATOM 715 N N . GLY A 1 95 ? 15.245 -7.269 -14.697 1.00 95.75 95 GLY A N 1
ATOM 716 C CA . GLY A 1 95 ? 13.844 -7.336 -15.119 1.00 95.75 95 GLY A CA 1
ATOM 717 C C . GLY A 1 95 ? 13.498 -6.245 -16.134 1.00 95.75 95 GLY A C 1
ATOM 718 O O . GLY A 1 95 ? 12.965 -6.539 -17.199 1.00 95.75 95 GLY A O 1
ATOM 719 N N . PHE A 1 96 ? 13.897 -5.000 -15.862 1.00 95.56 96 PHE A N 1
ATOM 720 C CA . PHE A 1 96 ? 13.679 -3.887 -16.781 1.00 95.56 96 PHE A CA 1
ATOM 721 C C . PHE A 1 96 ? 14.448 -4.057 -18.091 1.00 95.56 96 PHE A C 1
ATOM 723 O O . PHE A 1 96 ? 13.863 -3.870 -19.148 1.00 95.56 96 PHE A O 1
ATOM 730 N N . ALA A 1 97 ? 15.721 -4.466 -18.049 1.00 94.06 97 ALA A N 1
ATOM 731 C CA . ALA A 1 97 ? 16.509 -4.690 -19.262 1.00 94.06 97 ALA A CA 1
ATOM 732 C C . ALA A 1 97 ? 15.912 -5.793 -20.154 1.00 94.06 97 ALA A C 1
ATOM 734 O O . ALA A 1 97 ? 15.902 -5.655 -21.377 1.00 94.06 97 ALA A O 1
ATOM 735 N N . ALA A 1 98 ? 15.384 -6.863 -19.549 1.00 94.25 98 ALA A N 1
ATOM 736 C CA . ALA A 1 98 ? 14.682 -7.918 -20.275 1.00 94.25 98 ALA A CA 1
ATOM 737 C C . ALA A 1 98 ? 13.390 -7.397 -20.926 1.00 94.25 98 ALA A C 1
ATOM 739 O O . ALA A 1 98 ? 13.122 -7.706 -22.083 1.00 94.25 98 ALA A O 1
ATOM 740 N N . ALA A 1 99 ? 12.622 -6.569 -20.212 1.00 92.75 99 ALA A N 1
ATOM 741 C CA . ALA A 1 99 ? 11.385 -5.980 -20.721 1.00 92.75 99 ALA A CA 1
ATOM 742 C C . ALA A 1 99 ? 11.614 -4.884 -21.780 1.00 92.75 99 ALA A C 1
ATOM 744 O O . ALA A 1 99 ? 10.791 -4.708 -22.673 1.00 92.75 99 ALA A O 1
ATOM 745 N N . ALA A 1 100 ? 12.731 -4.157 -21.701 1.00 88.81 100 ALA A N 1
ATOM 746 C CA . ALA A 1 100 ? 13.067 -3.060 -22.607 1.00 88.81 100 ALA A CA 1
ATOM 747 C C . ALA A 1 100 ? 13.639 -3.518 -23.958 1.00 88.81 100 ALA A C 1
ATOM 749 O O . ALA A 1 100 ? 13.857 -2.686 -24.838 1.00 88.81 100 ALA A O 1
ATOM 750 N N . GLY A 1 101 ? 13.959 -4.809 -24.121 1.00 85.06 101 GLY A N 1
ATOM 751 C CA . GLY A 1 101 ? 14.529 -5.337 -25.366 1.00 85.06 101 GLY A CA 1
ATOM 752 C C . GLY A 1 101 ? 15.858 -4.683 -25.776 1.00 85.06 101 GLY A C 1
ATOM 753 O O . GLY A 1 101 ? 16.168 -4.627 -26.961 1.00 85.06 101 GLY A O 1
ATOM 754 N N . GLY A 1 102 ? 16.628 -4.160 -24.813 1.00 79.62 102 GLY A N 1
ATOM 755 C CA . GLY A 1 102 ? 17.897 -3.457 -25.049 1.00 79.62 102 GLY A CA 1
ATOM 756 C C . GLY A 1 102 ? 17.823 -1.923 -25.028 1.00 79.62 102 GLY A C 1
ATOM 757 O O . GLY A 1 102 ? 18.868 -1.278 -25.079 1.00 79.62 102 GLY A O 1
ATOM 758 N N . GLY A 1 103 ? 16.630 -1.329 -24.914 1.00 85.50 103 GLY A N 1
ATOM 759 C CA . GLY A 1 103 ? 16.457 0.109 -24.679 1.00 85.50 103 GLY A CA 1
ATOM 760 C C . GLY A 1 103 ? 16.647 0.516 -23.210 1.00 85.50 103 GLY A C 1
ATOM 761 O O . GLY A 1 103 ? 16.645 -0.324 -22.318 1.00 85.50 103 GLY A O 1
ATOM 762 N N . ALA A 1 104 ? 16.782 1.821 -22.948 1.00 86.31 104 ALA A N 1
ATOM 763 C CA . ALA A 1 104 ? 16.850 2.384 -21.587 1.00 86.31 104 ALA A CA 1
ATOM 764 C C . ALA A 1 104 ? 15.482 2.823 -21.025 1.00 86.31 104 ALA A C 1
ATOM 766 O O . ALA A 1 104 ? 15.368 3.136 -19.841 1.00 86.31 104 ALA A O 1
ATOM 767 N N . HIS A 1 105 ? 14.451 2.842 -21.870 1.00 89.25 105 HIS A N 1
ATOM 768 C CA . HIS A 1 105 ? 13.124 3.348 -21.541 1.00 89.25 105 HIS A CA 1
ATOM 769 C C . HIS A 1 105 ? 12.087 2.237 -21.642 1.00 89.25 105 HIS A C 1
ATOM 771 O O . HIS A 1 105 ? 12.155 1.400 -22.543 1.00 89.25 105 HIS A O 1
ATOM 777 N N . ILE A 1 106 ? 11.112 2.254 -20.735 1.00 90.94 106 ILE A N 1
ATOM 778 C CA . ILE A 1 106 ? 9.978 1.327 -20.745 1.00 90.94 106 ILE A CA 1
ATOM 779 C C . ILE A 1 106 ? 8.656 2.064 -20.507 1.00 90.94 106 ILE A C 1
ATOM 781 O O . ILE A 1 106 ? 8.619 3.032 -19.744 1.00 90.94 106 ILE A O 1
ATOM 785 N N . PRO A 1 107 ? 7.544 1.613 -21.107 1.00 90.31 107 PRO A N 1
ATOM 786 C CA . PRO A 1 107 ? 6.220 2.137 -20.787 1.00 90.31 107 PRO A CA 1
ATOM 787 C C . PRO A 1 107 ? 5.887 2.018 -19.291 1.00 90.31 107 PRO A C 1
ATOM 789 O O . PRO A 1 107 ? 6.328 1.090 -18.613 1.00 90.31 107 PRO A O 1
ATOM 792 N N . LEU A 1 108 ? 5.071 2.940 -18.769 1.00 88.31 108 LEU A N 1
ATOM 793 C CA . LEU A 1 108 ? 4.743 2.997 -17.337 1.00 88.31 108 LEU A CA 1
ATOM 794 C C . LEU A 1 108 ? 4.050 1.723 -16.824 1.00 88.31 108 LEU A C 1
ATOM 796 O O . LEU A 1 108 ? 4.333 1.280 -15.715 1.00 88.31 108 LEU A O 1
ATOM 800 N N . ASN A 1 109 ? 3.164 1.128 -17.624 1.00 91.06 109 ASN A N 1
ATOM 801 C CA . ASN A 1 109 ? 2.516 -0.142 -17.291 1.00 91.06 109 ASN A CA 1
ATOM 802 C C . ASN A 1 109 ? 3.546 -1.272 -17.160 1.00 91.06 109 ASN A C 1
ATOM 804 O O . ASN A 1 109 ? 3.553 -1.972 -16.154 1.00 91.06 109 ASN A O 1
ATOM 808 N N . VAL A 1 110 ? 4.483 -1.366 -18.110 1.00 93.00 110 VAL A N 1
ATOM 809 C CA . VAL A 1 110 ? 5.575 -2.352 -18.080 1.00 93.00 110 VAL A CA 1
ATOM 810 C C . VAL A 1 110 ? 6.480 -2.127 -16.868 1.00 93.00 110 VAL A C 1
ATOM 812 O O . VAL A 1 110 ? 6.879 -3.081 -16.204 1.00 93.00 110 VAL A O 1
ATOM 815 N N . TRP A 1 111 ? 6.771 -0.867 -16.528 1.00 93.62 111 TRP A N 1
ATOM 816 C CA . TRP A 1 111 ? 7.496 -0.536 -15.301 1.00 93.62 111 TRP A CA 1
ATOM 817 C C . TRP A 1 111 ? 6.764 -1.053 -14.057 1.00 93.62 111 TRP A C 1
ATOM 819 O O . TRP A 1 111 ? 7.381 -1.685 -13.199 1.00 93.62 111 TRP A O 1
ATOM 829 N N . GLY A 1 112 ? 5.450 -0.830 -13.978 1.00 92.81 112 GLY A N 1
ATOM 830 C CA . GLY A 1 112 ? 4.624 -1.301 -12.870 1.00 92.81 112 GLY A CA 1
ATOM 831 C C . GLY A 1 112 ? 4.605 -2.826 -12.743 1.00 92.81 112 GLY A C 1
ATOM 832 O O . GLY A 1 112 ? 4.728 -3.344 -11.630 1.00 92.81 112 GLY A O 1
ATOM 833 N N . ASP A 1 113 ? 4.522 -3.538 -13.867 1.00 94.88 113 ASP A N 1
ATOM 834 C CA . ASP A 1 113 ? 4.509 -5.003 -13.908 1.00 94.88 113 ASP A CA 1
ATOM 835 C C . ASP A 1 113 ? 5.846 -5.599 -13.451 1.00 94.88 113 ASP A C 1
ATOM 837 O O . ASP A 1 113 ? 5.874 -6.494 -12.603 1.00 94.88 113 ASP A O 1
ATOM 841 N N . VAL A 1 114 ? 6.969 -5.057 -13.936 1.00 95.44 114 VAL A N 1
ATOM 842 C CA . VAL A 1 114 ? 8.306 -5.498 -13.506 1.00 95.44 114 VAL A CA 1
ATOM 843 C C . VAL A 1 114 ? 8.526 -5.214 -12.018 1.00 95.44 114 VAL A C 1
ATOM 845 O O . VAL A 1 114 ? 9.068 -6.061 -11.308 1.00 95.44 114 VAL A O 1
ATOM 848 N N . MET A 1 115 ? 8.080 -4.059 -11.513 1.00 95.38 115 MET A N 1
ATOM 849 C CA . MET A 1 115 ? 8.144 -3.732 -10.083 1.00 95.38 115 MET A CA 1
ATOM 850 C C . MET A 1 115 ? 7.349 -4.736 -9.243 1.00 95.38 115 MET A C 1
ATOM 852 O O . MET A 1 115 ? 7.878 -5.271 -8.269 1.00 95.38 115 MET A O 1
ATOM 856 N N . ARG A 1 116 ? 6.111 -5.049 -9.643 1.00 95.06 116 ARG A N 1
ATOM 857 C CA . ARG A 1 116 ? 5.269 -6.068 -8.997 1.00 95.06 116 ARG A CA 1
ATOM 858 C C . ARG A 1 116 ? 5.953 -7.431 -8.966 1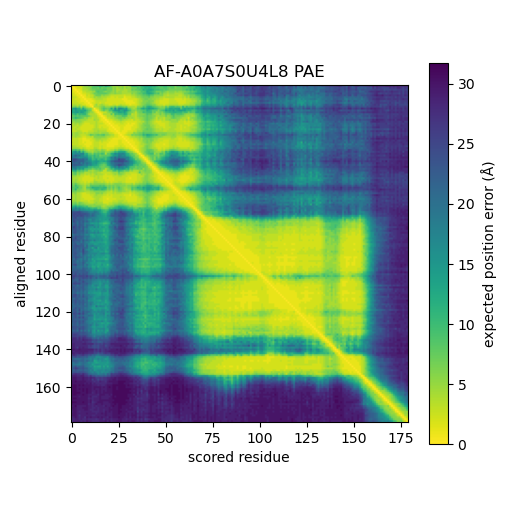.00 95.06 116 ARG A C 1
ATOM 860 O O . ARG A 1 116 ? 6.041 -8.045 -7.903 1.00 95.06 116 ARG A O 1
ATOM 867 N N . GLN A 1 117 ? 6.460 -7.882 -10.111 1.00 94.56 117 GLN A N 1
ATOM 868 C CA . GLN A 1 117 ? 7.077 -9.196 -10.256 1.00 94.56 117 GLN A CA 1
ATOM 869 C C . GLN A 1 117 ? 8.374 -9.318 -9.448 1.00 94.56 117 GLN A C 1
ATOM 871 O O . GLN A 1 117 ? 8.559 -10.279 -8.702 1.00 94.56 117 GLN A O 1
ATOM 876 N N . GLU A 1 118 ? 9.286 -8.352 -9.570 1.00 95.19 118 GLU A N 1
ATOM 877 C CA . GLU A 1 118 ? 10.595 -8.447 -8.925 1.00 95.19 118 GLU A CA 1
ATOM 878 C C . GLU A 1 118 ? 10.537 -8.141 -7.425 1.00 95.19 118 GLU A C 1
ATOM 880 O O . GLU A 1 118 ? 11.292 -8.736 -6.653 1.00 95.19 118 GLU A O 1
ATOM 885 N N . LEU A 1 119 ? 9.633 -7.269 -6.973 1.00 93.56 119 LEU A N 1
ATOM 886 C CA . LEU A 1 119 ? 9.465 -6.994 -5.543 1.00 93.56 119 LEU A CA 1
ATOM 887 C C . LEU A 1 119 ? 8.546 -8.002 -4.840 1.00 93.56 119 LEU A C 1
ATOM 889 O O . LEU A 1 119 ? 8.543 -8.047 -3.613 1.00 93.56 119 LEU A O 1
ATOM 893 N N . GLY A 1 120 ? 7.797 -8.818 -5.590 1.00 91.56 120 GLY A N 1
ATOM 894 C CA . GLY A 1 120 ? 6.874 -9.808 -5.030 1.00 91.56 120 GLY A CA 1
ATOM 895 C C . GLY A 1 120 ? 5.715 -9.173 -4.258 1.00 91.56 120 GLY A C 1
ATOM 896 O O . GLY A 1 120 ? 5.234 -9.749 -3.287 1.00 91.56 120 GLY A O 1
ATOM 897 N N . MET A 1 121 ? 5.302 -7.967 -4.654 1.00 87.69 121 MET A N 1
ATOM 898 C CA . MET A 1 121 ? 4.249 -7.204 -3.988 1.00 87.69 121 MET A CA 1
ATOM 899 C C . MET A 1 121 ? 3.060 -7.032 -4.918 1.00 87.69 121 MET A C 1
ATOM 901 O O . MET A 1 121 ? 3.210 -6.441 -5.986 1.00 87.69 121 MET A O 1
ATOM 905 N N . ASP A 1 122 ? 1.874 -7.449 -4.481 1.00 88.94 122 ASP A N 1
ATOM 906 C CA . ASP A 1 122 ? 0.627 -7.190 -5.202 1.00 88.94 122 ASP A CA 1
ATOM 907 C C . ASP A 1 122 ? 0.152 -5.746 -4.970 1.00 88.94 122 ASP A C 1
ATOM 909 O O . ASP A 1 122 ? -0.778 -5.464 -4.217 1.00 88.94 122 ASP A O 1
ATOM 913 N N . LEU A 1 123 ? 0.884 -4.800 -5.560 1.00 86.06 123 LEU A N 1
ATOM 914 C CA . LEU A 1 123 ? 0.569 -3.377 -5.551 1.00 86.06 123 LEU A CA 1
ATOM 915 C C . LEU A 1 123 ? 0.407 -2.858 -6.981 1.00 86.06 123 LEU A C 1
ATOM 917 O O . LEU A 1 123 ? 1.031 -3.333 -7.937 1.00 86.06 123 LEU A O 1
ATOM 921 N N . ASP A 1 124 ? -0.433 -1.839 -7.131 1.00 87.81 124 ASP A N 1
ATOM 922 C CA . ASP A 1 124 ? -0.528 -1.047 -8.354 1.00 87.81 124 ASP A CA 1
ATOM 923 C C . ASP A 1 124 ? 0.535 0.058 -8.323 1.00 87.81 124 ASP A C 1
ATOM 925 O O . ASP A 1 124 ? 0.291 1.196 -7.910 1.00 87.81 124 ASP A O 1
ATOM 929 N N . PHE A 1 125 ? 1.752 -0.302 -8.738 1.00 90.00 125 PHE A N 1
ATOM 930 C CA . PHE A 1 125 ? 2.886 0.619 -8.774 1.00 90.00 125 PHE A CA 1
ATOM 931 C C . PHE A 1 125 ? 2.620 1.837 -9.670 1.00 90.00 125 PHE A C 1
ATOM 933 O O . PHE A 1 125 ? 3.101 2.930 -9.367 1.00 90.00 125 PHE A O 1
ATOM 940 N N . CYS A 1 126 ? 1.784 1.705 -10.706 1.00 87.50 126 CYS A N 1
ATOM 941 C CA . CYS A 1 126 ? 1.417 2.821 -11.576 1.00 87.50 126 CYS A CA 1
ATOM 942 C C . CYS A 1 126 ? 0.678 3.927 -10.810 1.00 87.50 126 CYS A C 1
ATOM 944 O O . CYS A 1 126 ? 0.897 5.111 -11.086 1.00 87.50 126 CYS A O 1
ATOM 946 N N . LYS A 1 127 ? -0.168 3.570 -9.834 1.00 85.88 127 LYS A N 1
ATOM 947 C CA . LYS A 1 127 ? -0.896 4.538 -8.993 1.00 85.88 127 LYS A CA 1
ATOM 948 C C . LYS A 1 127 ? 0.001 5.245 -7.986 1.00 85.88 127 LYS A C 1
ATOM 950 O O . LYS A 1 127 ? -0.167 6.441 -7.771 1.00 85.88 127 LYS A O 1
ATOM 955 N N . ILE A 1 128 ? 0.974 4.539 -7.415 1.00 86.38 128 ILE A N 1
ATOM 956 C CA . ILE A 1 128 ? 1.897 5.101 -6.414 1.00 86.38 128 ILE A CA 1
ATOM 957 C C . ILE A 1 128 ? 3.181 5.676 -7.022 1.00 86.38 128 ILE A C 1
ATOM 959 O O . ILE A 1 128 ? 4.101 6.042 -6.295 1.00 86.38 128 ILE A O 1
ATOM 963 N N . ARG A 1 129 ? 3.260 5.793 -8.353 1.00 85.00 129 ARG A N 1
ATOM 964 C CA . ARG A 1 129 ? 4.451 6.297 -9.054 1.00 85.00 129 ARG A CA 1
ATOM 965 C C . ARG A 1 129 ? 4.929 7.657 -8.543 1.00 85.00 129 ARG A C 1
ATOM 967 O O . ARG A 1 129 ? 6.124 7.899 -8.561 1.00 85.00 129 ARG A O 1
ATOM 974 N N . GLY A 1 130 ? 4.024 8.519 -8.067 1.00 80.81 130 GLY A N 1
ATOM 975 C CA . GLY A 1 130 ? 4.374 9.838 -7.525 1.00 80.81 130 GLY A CA 1
ATOM 976 C C . GLY A 1 130 ? 5.226 9.785 -6.254 1.00 80.81 130 GLY A C 1
ATOM 977 O O . GLY A 1 130 ? 5.964 10.722 -5.975 1.00 80.81 130 GLY A O 1
ATOM 978 N N . GLU A 1 131 ? 5.180 8.670 -5.525 1.00 81.38 131 GLU A N 1
ATOM 979 C CA . GLU A 1 131 ? 5.977 8.461 -4.312 1.00 81.38 131 GLU A CA 1
ATOM 980 C C . GLU A 1 131 ? 7.408 7.998 -4.618 1.00 81.38 131 GLU A C 1
ATOM 982 O O . GLU A 1 131 ? 8.311 8.178 -3.792 1.00 81.38 131 GLU A O 1
ATOM 987 N N . LEU A 1 132 ? 7.602 7.396 -5.799 1.00 82.62 132 LEU A N 1
ATOM 988 C CA . LEU A 1 132 ? 8.815 6.683 -6.203 1.00 82.62 132 LEU A CA 1
ATOM 989 C C . LEU A 1 132 ? 9.577 7.391 -7.326 1.00 82.62 132 LEU A C 1
ATOM 991 O O . LEU A 1 132 ? 10.799 7.450 -7.303 1.00 82.62 132 LEU A O 1
ATOM 995 N N . LEU A 1 133 ? 8.891 7.941 -8.322 1.00 80.88 133 LEU A N 1
ATOM 996 C CA . LEU A 1 133 ? 9.535 8.648 -9.422 1.00 80.88 133 LEU A CA 1
ATOM 997 C C . LEU A 1 133 ? 9.893 10.068 -8.981 1.00 80.88 133 LEU A C 1
ATOM 999 O O . LEU A 1 133 ? 9.079 10.799 -8.422 1.00 80.88 133 LEU A O 1
ATOM 1003 N N . THR A 1 134 ? 11.129 10.472 -9.255 1.00 69.38 134 THR A N 1
ATOM 1004 C CA . THR A 1 134 ? 11.533 11.878 -9.136 1.00 69.38 134 THR A CA 1
ATOM 1005 C C . THR A 1 134 ? 11.113 12.638 -10.395 1.00 69.38 134 THR A C 1
ATOM 1007 O O . THR A 1 134 ? 11.018 11.997 -11.440 1.00 69.38 134 THR A O 1
ATOM 1010 N N . PRO A 1 135 ? 10.924 13.976 -10.362 1.00 63.94 135 PRO A N 1
ATOM 1011 C CA . PRO A 1 135 ? 10.668 14.816 -11.548 1.00 63.94 135 PRO A CA 1
ATOM 1012 C C . PRO A 1 135 ? 11.572 14.512 -12.753 1.00 63.94 135 PRO A C 1
ATOM 1014 O O . PRO A 1 135 ? 11.130 14.597 -13.890 1.00 63.94 135 PRO A O 1
ATOM 1017 N N . VAL A 1 136 ? 12.816 14.099 -12.493 1.00 58.44 136 VAL A N 1
ATOM 1018 C CA . VAL A 1 136 ? 13.832 13.745 -13.501 1.00 58.44 136 VAL A CA 1
ATOM 1019 C C . VAL A 1 136 ? 13.588 12.363 -14.129 1.00 58.44 136 VAL A C 1
ATOM 1021 O O . VAL A 1 136 ? 14.046 12.088 -15.229 1.00 58.44 136 VAL A O 1
ATOM 1024 N N . SER A 1 137 ? 12.857 11.491 -13.437 1.00 58.75 137 SER A N 1
ATOM 1025 C CA . SER A 1 137 ? 12.467 10.145 -13.877 1.00 58.75 137 SER A CA 1
ATOM 1026 C C . SER A 1 137 ? 10.997 10.066 -14.304 1.00 58.75 137 SER A C 1
ATOM 1028 O O . SER A 1 137 ? 10.509 8.968 -14.582 1.00 58.75 137 SER A O 1
ATOM 1030 N N . PHE A 1 138 ? 10.260 11.188 -14.300 1.00 61.16 138 PHE A N 1
ATOM 1031 C CA . PHE A 1 138 ? 8.882 11.187 -14.775 1.00 61.16 138 PHE A CA 1
ATOM 1032 C C . PHE A 1 138 ? 8.872 11.039 -16.297 1.00 61.16 138 PHE A C 1
ATOM 1034 O O . PHE A 1 138 ? 9.518 11.823 -16.993 1.00 61.16 138 PHE A O 1
ATOM 1041 N N . PRO A 1 139 ? 8.117 10.068 -16.824 1.00 58.00 139 PRO A N 1
ATOM 1042 C CA . PRO A 1 139 ? 7.959 9.926 -18.257 1.00 58.00 139 PRO A CA 1
ATOM 1043 C C . PRO A 1 139 ? 7.250 11.166 -18.815 1.00 58.00 139 PRO A C 1
ATOM 1045 O O . PRO A 1 139 ? 6.200 11.561 -18.299 1.00 58.00 139 PRO A O 1
ATOM 1048 N N . SER A 1 140 ? 7.748 11.738 -19.917 1.00 58.62 140 SER A N 1
ATOM 1049 C CA . SER A 1 140 ? 6.803 12.338 -20.860 1.00 58.62 140 SER A CA 1
ATOM 1050 C C . SER A 1 140 ? 5.913 11.201 -21.379 1.00 58.62 140 SER A C 1
ATOM 1052 O O . SER A 1 140 ? 6.357 10.052 -21.454 1.00 58.62 140 SER A O 1
ATOM 1054 N N . VAL A 1 141 ? 4.649 11.485 -21.701 1.00 55.44 141 VAL A N 1
ATOM 1055 C CA . VAL A 1 141 ? 3.679 10.460 -22.147 1.00 55.44 141 VAL A CA 1
ATOM 1056 C C . VAL A 1 141 ? 4.221 9.625 -23.323 1.00 55.44 141 VAL A C 1
ATOM 1058 O O . VAL A 1 141 ? 3.857 8.463 -23.466 1.00 55.44 141 VAL A O 1
ATOM 1061 N N . GLU A 1 142 ? 5.148 10.187 -24.102 1.00 58.34 142 GLU A N 1
ATOM 1062 C CA . GLU A 1 142 ? 5.794 9.551 -25.253 1.00 58.34 142 GLU A CA 1
ATOM 1063 C C . GLU A 1 142 ? 7.123 8.836 -24.932 1.00 58.34 142 GLU A C 1
ATOM 1065 O O . GLU A 1 142 ? 7.470 7.887 -25.629 1.00 58.34 142 GLU A O 1
ATOM 1070 N N . ALA A 1 143 ? 7.872 9.241 -23.895 1.00 66.19 143 ALA A N 1
ATOM 1071 C CA . ALA A 1 143 ? 9.233 8.735 -23.651 1.00 66.19 143 ALA A CA 1
ATOM 1072 C C . ALA A 1 143 ? 9.312 7.523 -22.705 1.00 66.19 143 ALA A C 1
ATOM 1074 O O . ALA A 1 143 ? 10.299 6.791 -22.735 1.00 66.19 143 ALA A O 1
ATOM 1075 N N . GLY A 1 144 ? 8.293 7.279 -21.874 1.00 79.81 144 GLY A N 1
ATOM 1076 C CA . GLY A 1 144 ? 8.342 6.193 -20.887 1.00 79.81 144 GLY A CA 1
ATOM 1077 C C . GLY A 1 144 ? 9.349 6.443 -19.753 1.00 79.81 144 GLY A C 1
ATOM 1078 O O . GLY A 1 144 ? 9.958 7.505 -19.644 1.00 79.81 144 GLY A O 1
ATOM 1079 N N . VAL A 1 145 ? 9.444 5.496 -18.820 1.00 88.06 145 VAL A N 1
ATOM 1080 C CA . VAL A 1 145 ? 10.307 5.591 -17.638 1.00 88.06 145 VAL A CA 1
ATOM 1081 C C . VAL A 1 145 ? 11.728 5.197 -18.031 1.00 88.06 145 VAL A C 1
ATOM 1083 O O . VAL A 1 145 ? 11.951 4.050 -18.426 1.00 88.06 145 VAL A O 1
ATOM 1086 N N . ASP A 1 146 ? 12.691 6.108 -17.871 1.00 89.50 146 ASP A N 1
ATOM 1087 C CA . ASP A 1 146 ? 14.112 5.743 -17.855 1.00 89.50 146 ASP A CA 1
ATOM 1088 C C . ASP A 1 146 ? 14.397 4.967 -16.564 1.00 89.50 146 ASP A C 1
ATOM 1090 O O . ASP A 1 146 ? 14.499 5.527 -15.463 1.00 89.50 146 ASP A O 1
ATOM 1094 N N . TYR A 1 147 ? 14.492 3.645 -16.689 1.00 89.88 147 TYR A N 1
ATOM 1095 C CA . TYR A 1 147 ? 14.657 2.779 -15.530 1.00 89.88 147 TYR A CA 1
ATOM 1096 C C . TYR A 1 147 ? 16.070 2.861 -14.937 1.00 89.88 147 TYR A C 1
ATOM 1098 O O . TYR A 1 147 ? 16.256 2.529 -13.765 1.00 89.88 147 TYR A O 1
ATOM 1106 N N . ASN A 1 148 ? 17.075 3.301 -15.702 1.00 89.50 148 ASN A N 1
ATOM 1107 C CA . ASN A 1 148 ? 18.423 3.495 -15.176 1.00 89.50 148 ASN A CA 1
ATOM 1108 C C . ASN A 1 148 ? 18.461 4.742 -14.297 1.00 89.50 148 ASN A C 1
ATOM 1110 O O . ASN A 1 148 ? 18.890 4.648 -13.145 1.00 89.50 148 ASN A O 1
ATOM 1114 N N . ALA A 1 149 ? 17.919 5.860 -14.789 1.00 87.62 149 ALA A N 1
ATOM 1115 C CA . ALA A 1 149 ? 17.782 7.089 -14.013 1.00 87.62 149 ALA A CA 1
ATOM 1116 C C . ALA A 1 149 ? 16.939 6.866 -12.746 1.00 87.62 149 ALA A C 1
ATOM 1118 O O . ALA A 1 149 ? 17.342 7.277 -11.656 1.00 87.62 149 ALA A O 1
ATOM 1119 N N . PHE A 1 150 ? 15.817 6.144 -12.863 1.00 89.75 150 PHE A N 1
ATOM 1120 C CA . PHE A 1 150 ? 14.995 5.734 -11.721 1.00 89.75 150 PHE A CA 1
ATOM 1121 C C . PHE A 1 150 ? 15.802 4.936 -10.691 1.00 89.75 150 PHE A C 1
ATOM 1123 O O . PHE A 1 150 ? 15.826 5.278 -9.511 1.00 89.75 150 PHE A O 1
ATOM 1130 N N . LEU A 1 151 ? 16.496 3.872 -11.097 1.00 90.31 151 LEU A N 1
ATOM 1131 C CA . LEU A 1 151 ? 17.246 3.057 -10.143 1.00 90.31 151 LEU A CA 1
ATOM 1132 C C . LEU A 1 151 ? 18.417 3.825 -9.519 1.00 90.31 151 LEU A C 1
ATOM 1134 O O . LEU A 1 151 ? 18.786 3.559 -8.374 1.00 90.31 151 LEU A O 1
ATOM 1138 N N . ASP A 1 152 ? 19.029 4.758 -10.244 1.00 87.12 152 ASP A N 1
ATOM 1139 C CA . ASP A 1 152 ? 20.144 5.571 -9.756 1.00 87.12 152 ASP A CA 1
ATOM 1140 C C . ASP A 1 152 ? 19.719 6.692 -8.808 1.00 87.12 152 ASP A C 1
ATOM 1142 O O . ASP A 1 152 ? 20.498 7.030 -7.911 1.00 87.12 152 ASP A O 1
ATOM 1146 N N . SER A 1 153 ? 18.477 7.174 -8.907 1.00 84.25 153 SER A N 1
ATOM 1147 C CA . SER A 1 153 ? 17.901 8.088 -7.9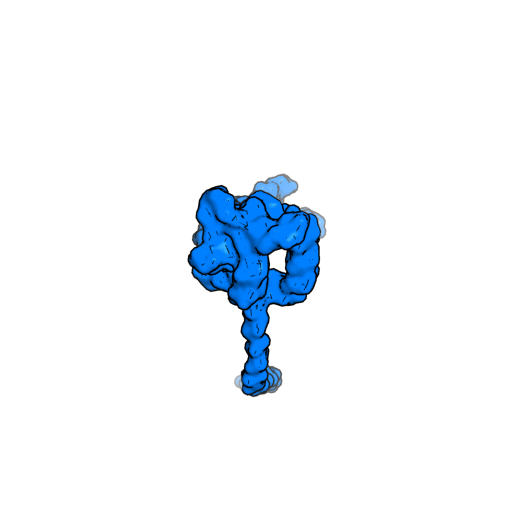16 1.00 84.25 153 SER A CA 1
ATOM 1148 C C . SER A 1 153 ? 17.608 7.401 -6.575 1.00 84.25 153 SER A C 1
ATOM 1150 O O . SER A 1 153 ? 17.577 8.065 -5.542 1.00 84.25 153 SER A O 1
ATOM 1152 N N . HIS A 1 154 ? 17.444 6.074 -6.560 1.00 83.50 154 HIS A N 1
ATOM 1153 C CA . HIS A 1 154 ? 17.207 5.280 -5.350 1.00 83.50 154 HIS A CA 1
ATOM 1154 C C . HIS A 1 154 ? 18.530 4.743 -4.799 1.00 83.50 154 HIS A C 1
ATOM 1156 O O . HIS A 1 154 ? 18.896 3.578 -4.987 1.00 83.50 154 HIS A O 1
ATOM 1162 N N . LYS A 1 155 ? 19.287 5.621 -4.137 1.00 69.44 155 LYS A N 1
ATOM 1163 C CA . LYS A 1 155 ? 20.496 5.231 -3.404 1.00 69.44 155 LYS A CA 1
ATOM 1164 C C . LYS A 1 155 ? 20.105 4.751 -2.010 1.00 69.44 155 LYS A C 1
ATOM 1166 O O . LYS A 1 155 ? 19.293 5.381 -1.342 1.00 69.44 155 LYS A O 1
ATOM 1171 N N . VAL A 1 156 ? 20.702 3.642 -1.573 1.00 54.09 156 VAL A N 1
ATOM 1172 C CA . VAL A 1 156 ? 20.654 3.248 -0.163 1.00 54.09 156 VAL A CA 1
ATOM 1173 C C . VAL A 1 156 ? 21.419 4.320 0.607 1.00 54.09 156 VAL A C 1
ATOM 1175 O O . VAL A 1 156 ? 22.647 4.363 0.537 1.00 54.09 156 VAL A O 1
ATOM 1178 N N . GLU A 1 157 ? 20.723 5.188 1.336 1.00 42.97 157 GLU A N 1
ATOM 1179 C CA . GLU A 1 157 ? 21.365 5.851 2.464 1.00 42.97 157 GLU A CA 1
ATOM 1180 C C . GLU A 1 157 ? 21.566 4.777 3.527 1.00 42.97 157 GLU A C 1
ATOM 1182 O O . GLU A 1 157 ? 20.653 4.404 4.263 1.00 42.97 157 GLU A O 1
ATOM 1187 N N . VAL A 1 158 ? 22.771 4.207 3.563 1.00 37.53 158 VAL A N 1
ATOM 1188 C CA . VAL A 1 158 ? 23.189 3.411 4.710 1.00 37.53 158 VAL A CA 1
ATOM 1189 C C . VAL A 1 158 ? 23.306 4.406 5.852 1.00 37.53 158 VAL A C 1
ATOM 1191 O O . VAL A 1 158 ? 24.312 5.103 5.980 1.00 37.53 158 VAL A O 1
ATOM 1194 N N . ALA A 1 159 ? 22.256 4.505 6.664 1.00 37.06 159 ALA A N 1
ATOM 1195 C CA . ALA A 1 159 ? 22.351 5.125 7.968 1.00 37.06 159 ALA A CA 1
ATOM 1196 C C . ALA A 1 159 ? 23.359 4.297 8.773 1.00 37.06 159 ALA A C 1
ATOM 1198 O O . ALA A 1 159 ? 23.018 3.289 9.390 1.00 37.06 159 ALA A O 1
ATOM 1199 N N . VAL A 1 160 ? 24.632 4.694 8.720 1.00 33.78 160 VAL A N 1
ATOM 1200 C CA . VAL A 1 160 ? 25.634 4.260 9.686 1.00 33.78 160 VAL A CA 1
ATOM 1201 C C . VAL A 1 160 ? 25.137 4.791 11.021 1.00 33.78 160 VAL A C 1
ATOM 1203 O O . VAL A 1 160 ? 25.268 5.978 11.322 1.00 33.78 160 VAL A O 1
ATOM 1206 N N . GLY A 1 161 ? 24.465 3.924 11.777 1.00 32.44 161 GLY A N 1
ATOM 1207 C CA . GLY A 1 161 ? 23.967 4.235 13.102 1.00 32.44 161 GLY A CA 1
ATOM 1208 C C . GLY A 1 161 ? 25.126 4.717 13.961 1.00 32.44 161 GLY A C 1
ATOM 1209 O O . GLY A 1 161 ? 25.977 3.930 14.368 1.00 32.44 161 GLY A O 1
ATOM 1210 N N . LYS A 1 162 ? 25.169 6.022 14.243 1.00 31.02 162 LYS A N 1
ATOM 1211 C CA . LYS A 1 162 ? 25.927 6.518 15.387 1.00 31.02 162 LYS A CA 1
ATOM 1212 C C . LYS A 1 162 ? 25.244 5.947 16.618 1.00 31.02 162 LYS A C 1
ATOM 1214 O O . LYS A 1 162 ? 24.096 6.283 16.900 1.00 31.02 162 LYS A O 1
ATOM 1219 N N . GLY A 1 163 ? 25.948 5.042 17.289 1.00 38.97 163 GLY A N 1
ATOM 1220 C CA . GLY A 1 163 ? 25.490 4.413 18.512 1.00 38.97 163 GLY A CA 1
ATOM 1221 C C . GLY A 1 163 ? 24.993 5.451 19.512 1.00 38.97 163 GLY A C 1
ATOM 1222 O O . GLY A 1 163 ? 25.672 6.432 19.813 1.00 38.97 163 GLY A O 1
ATOM 1223 N N . LYS A 1 164 ? 23.799 5.202 20.036 1.00 30.12 164 LYS A N 1
ATOM 1224 C CA . LYS A 1 164 ? 23.450 5.582 21.396 1.00 30.12 164 LYS A CA 1
ATOM 1225 C C . LYS A 1 164 ? 22.878 4.349 22.062 1.00 30.12 164 LYS A C 1
ATOM 1227 O O . LYS A 1 164 ? 21.699 4.034 21.957 1.00 30.12 164 LYS A O 1
ATOM 1232 N N . GLU A 1 165 ? 23.791 3.635 22.695 1.00 32.81 165 GLU A N 1
ATOM 1233 C CA . GLU A 1 165 ? 23.502 2.776 23.821 1.00 32.81 165 GLU A CA 1
ATOM 1234 C C . GLU A 1 165 ? 22.832 3.649 24.891 1.00 32.81 165 GLU A C 1
ATOM 1236 O O . GLU A 1 165 ? 23.438 4.565 25.445 1.00 32.81 165 GLU A O 1
ATOM 1241 N N . GLN A 1 166 ? 21.542 3.426 25.122 1.00 31.59 166 GLN A N 1
ATOM 1242 C CA . GLN A 1 166 ? 20.883 3.867 26.342 1.00 31.59 166 GLN A CA 1
ATOM 1243 C C . GLN A 1 166 ? 20.134 2.664 26.9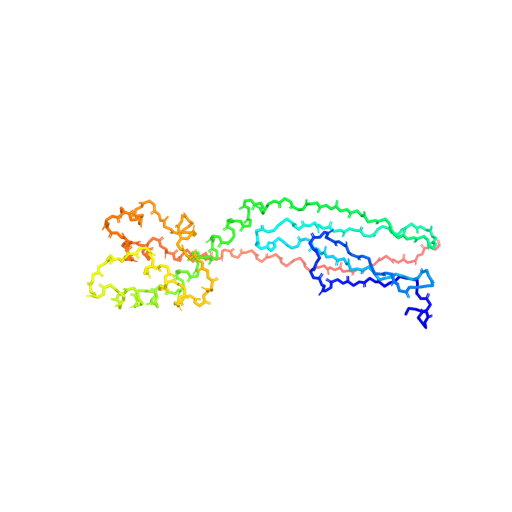02 1.00 31.59 166 GLN A C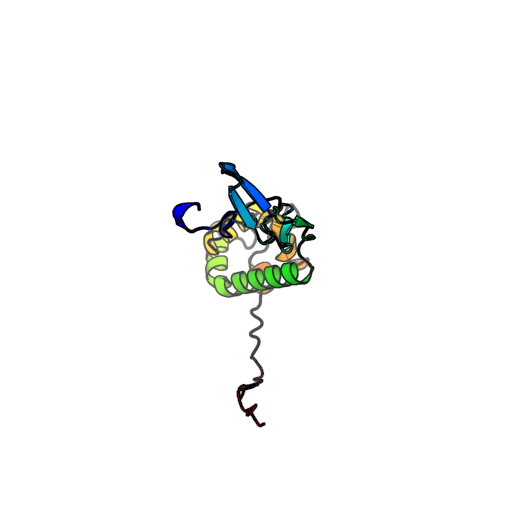 1
ATOM 1245 O O . GLN A 1 166 ? 18.943 2.458 26.688 1.00 31.59 166 GLN A O 1
ATOM 1250 N N . VAL A 1 167 ? 20.901 1.819 27.586 1.00 32.62 167 VAL A N 1
ATOM 1251 C CA . VAL A 1 167 ? 20.372 0.810 28.495 1.00 32.62 167 VAL A CA 1
ATOM 1252 C C . VAL A 1 167 ? 19.898 1.559 29.738 1.00 32.62 167 VAL A C 1
ATOM 1254 O O . VAL A 1 167 ? 20.693 1.902 30.606 1.00 32.62 167 VAL A O 1
ATOM 1257 N N . VAL A 1 168 ? 18.600 1.845 29.824 1.00 32.41 168 VAL A N 1
ATOM 1258 C CA . VAL A 1 168 ? 17.961 2.124 31.115 1.00 32.41 168 VAL A CA 1
ATOM 1259 C C . VAL A 1 168 ? 17.427 0.791 31.617 1.00 32.41 168 VAL A C 1
ATOM 1261 O O . VAL A 1 168 ? 16.319 0.370 31.292 1.00 32.41 168 VAL A O 1
ATOM 1264 N N . CYS A 1 169 ? 18.277 0.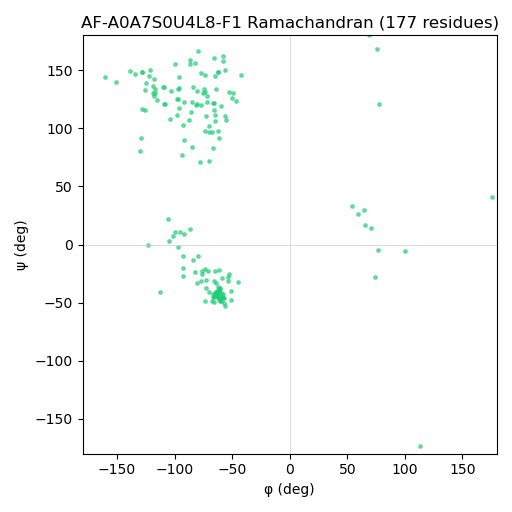091 32.364 1.00 31.91 169 CYS A N 1
ATOM 1265 C CA . CYS A 1 169 ? 17.875 -1.068 33.142 1.00 31.91 169 CYS A CA 1
ATOM 1266 C C . CYS A 1 169 ? 17.059 -0.553 34.333 1.00 31.91 169 CYS A C 1
ATOM 1268 O O . CYS A 1 169 ? 17.593 0.118 35.214 1.00 31.91 169 CYS A O 1
ATOM 1270 N N . GLY A 1 170 ? 15.756 -0.830 34.334 1.00 32.12 170 GLY A N 1
ATOM 1271 C CA . GLY A 1 170 ? 14.904 -0.590 35.490 1.00 32.12 170 GLY A CA 1
ATOM 1272 C C . GLY A 1 170 ? 15.322 -1.498 36.644 1.00 32.12 170 GLY A C 1
ATOM 1273 O O . GLY A 1 170 ? 15.195 -2.717 36.553 1.00 32.12 170 GLY A O 1
ATOM 1274 N N . GLN A 1 171 ? 15.797 -0.910 37.739 1.00 36.69 171 GLN A N 1
ATOM 1275 C CA . GLN A 1 171 ? 15.833 -1.582 39.034 1.00 36.69 171 GLN A CA 1
ATOM 1276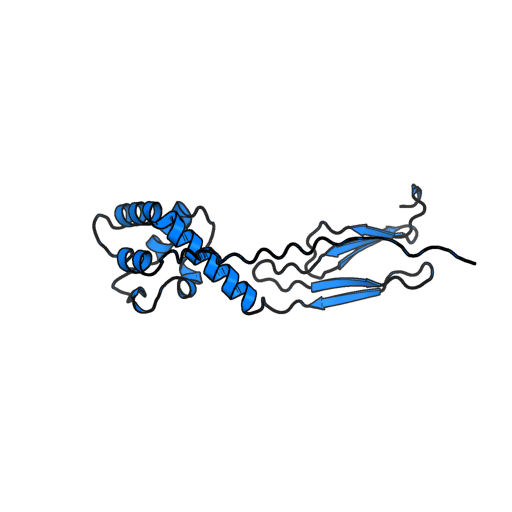 C C . GLN A 1 171 ? 14.484 -1.384 39.716 1.00 36.69 171 GLN A C 1
ATOM 1278 O O . GLN A 1 171 ? 14.076 -0.270 40.034 1.00 36.69 171 GLN A O 1
ATOM 1283 N N . GLY A 1 172 ? 13.774 -2.494 39.892 1.00 32.62 172 GLY A N 1
ATOM 1284 C CA . GLY A 1 172 ? 12.560 -2.556 40.683 1.00 32.62 172 GLY A CA 1
ATOM 1285 C C . GLY A 1 172 ? 12.827 -2.798 42.170 1.00 32.62 172 GLY A C 1
ATOM 1286 O O . GLY A 1 172 ? 13.816 -3.422 42.541 1.00 32.62 172 GLY A O 1
ATOM 1287 N N . ARG A 1 173 ? 11.799 -2.415 42.938 1.00 34.34 173 ARG A N 1
ATOM 1288 C CA . ARG A 1 173 ? 11.359 -2.897 44.261 1.00 34.34 173 ARG A CA 1
ATOM 1289 C C . ARG A 1 173 ? 12.125 -2.428 45.498 1.00 34.34 173 ARG A C 1
ATOM 1291 O O . ARG A 1 173 ? 13.271 -2.797 45.718 1.00 34.34 173 ARG A O 1
ATOM 1298 N N . GLY A 1 174 ? 11.374 -1.770 46.383 1.00 32.22 174 GLY A N 1
ATOM 1299 C CA . GLY A 1 174 ? 11.737 -1.626 47.786 1.00 32.22 174 GLY A CA 1
ATOM 1300 C C . GLY A 1 174 ? 10.801 -0.749 48.616 1.00 32.22 174 GLY A C 1
ATOM 1301 O O . GLY A 1 174 ? 11.320 -0.003 49.431 1.00 32.22 174 GLY A O 1
ATOM 1302 N N . ASP A 1 175 ? 9.473 -0.821 48.447 1.00 36.56 175 ASP A N 1
ATOM 1303 C CA . ASP A 1 175 ? 8.569 -0.220 49.442 1.00 36.56 175 ASP A CA 1
ATOM 1304 C C . ASP A 1 175 ? 8.173 -1.276 50.472 1.00 36.56 175 ASP A C 1
ATOM 1306 O O . ASP A 1 175 ? 7.385 -2.195 50.232 1.00 36.56 175 ASP A O 1
ATOM 1310 N N . SER A 1 176 ? 8.839 -1.140 51.612 1.00 38.31 176 SER A N 1
ATOM 1311 C CA . SER A 1 176 ? 8.672 -1.899 52.835 1.00 38.31 176 SER A CA 1
ATOM 1312 C C . SER A 1 176 ? 7.411 -1.452 53.574 1.00 38.31 176 SER A C 1
ATOM 1314 O O . SER A 1 176 ? 7.214 -0.271 53.845 1.00 38.31 176 SER A O 1
ATOM 1316 N N . LEU A 1 177 ? 6.601 -2.435 53.960 1.00 38.62 177 LEU A N 1
ATOM 1317 C CA . LEU A 1 177 ? 5.639 -2.354 55.057 1.00 38.62 177 LEU A CA 1
ATOM 1318 C C . LEU A 1 177 ? 6.357 -2.042 56.378 1.00 38.62 177 LEU A C 1
ATOM 1320 O O . LEU A 1 177 ? 7.131 -2.885 56.823 1.00 38.62 177 LEU A O 1
ATOM 1324 N N . GLN A 1 178 ? 6.041 -0.914 57.018 1.00 39.53 178 GLN A N 1
ATOM 1325 C CA . GLN A 1 178 ? 6.058 -0.669 58.476 1.00 39.53 178 GLN A CA 1
ATOM 1326 C C . GLN A 1 178 ? 5.175 0.566 58.732 1.00 39.53 178 GLN A C 1
ATOM 1328 O O . GLN A 1 178 ? 5.215 1.487 57.923 1.00 39.53 178 GLN A O 1
ATOM 1333 N N . ALA A 1 179 ? 4.397 0.727 59.795 1.00 40.34 179 ALA A N 1
ATOM 1334 C CA . ALA A 1 179 ? 3.835 -0.106 60.852 1.00 40.34 179 ALA A CA 1
ATOM 1335 C C . ALA A 1 179 ? 2.598 0.676 61.345 1.00 40.34 179 ALA A C 1
ATOM 1337 O O . ALA A 1 179 ? 2.629 1.926 61.230 1.00 40.34 179 ALA A O 1
#

Foldseek 3Di:
DVVVVDQEAEAEPDDDQQQWDWDDPPPNHIYIYGYAPPPDPDGFRWHWDFADDPDSDGTDIDIHTDDDDDPVVVVVVLVVLLQLLLVLVVQLVVQVCVQCVNDQFDALQSSQVSCCVSSVDPDRCSVVVVSQADPVQDDDNPGHGRVVVSNVVSHPPPPPDPDDDDPPDDDDDDDDDDD

Radius of gyration: 26.31 Å; Cα contacts (8 Å, |Δi|>4): 232; chains: 1; bounding box: 57×37×86 Å

Mean predicted aligned error: 15.38 Å

Solvent-accessible surface area (backbone atoms only — not comparable to full-atom values): 11013 Å² total; per-residue (Å²): 85,76,94,72,76,39,54,68,45,80,47,66,92,56,94,42,59,69,1,53,49,78,44,82,69,54,97,86,24,36,38,36,41,39,13,78,49,63,89,55,88,95,60,79,29,15,23,42,45,77,48,75,61,96,72,90,69,82,57,49,79,49,72,43,75,56,71,77,81,53,72,66,55,56,51,51,52,46,51,51,51,48,50,51,50,34,75,40,40,71,58,45,51,53,48,48,42,65,73,29,75,76,48,67,42,35,50,57,68,58,51,22,51,43,50,25,63,68,70,71,42,101,57,67,44,65,79,51,36,80,79,72,47,49,86,89,30,53,49,53,97,86,61,24,30,37,56,60,60,44,54,65,71,41,65,74,78,76,75,76,75,77,83,74,89,74,86,80,76,84,84,78,88,83,90,74,92,81,132

pLDDT: mean 75.96, std 19.39, range [30.12, 95.75]

InterPro domains:
  IPR029052 Metallo-dependent phosphatase-like [G3DSA:3.60.21.10] (1-90)
  IPR029052 Metallo-dependent phosphatase-like [SSF56300] (1-64)

Organism: Hemiselmis andersenii (NCBI:txid464988)

Nearest PDB structures (foldseek):
  6eaz-assembly1_B  TM=7.503E-01  e=1.893E+00  Mus musculus
  6eaz-assembly1_A  TM=7.474E-01  e=2.017E+00  Mus musculus
  6xqn-assembly1_J  TM=7.386E-01  e=2.600E+00  Homo sapiens
  6u42-assembly1_5E  TM=3.870E-01  e=5.320E-01  Chlamydomonas reinhardtii
  6whx-assembly1_A  TM=1.886E-01  e=5.933E+00  Rattus norvegicus